Protein AF-A0A9D7J524-F1 (afdb_monomer_lite)

Sequence (373 aa):
MHLRALRALAGCYAARLGVASQPGLVGPIRVGSPPVRQQLLLFEIGTTTGVFVRFAAKHNIARDSPAECNPFAVFPDRRPCRLGEGDAVALVAPASWADSAWIEQTAGVLAGWGWEVRVGRHAHDRLGYLAGTDDDRLADLNAAIRDPRVRAIVCVTGGCGSFRLVRGVDVEALRADPKPIVGYSDITALHRVWQAVGVPSLHGAGAGAHAETVRKLLIGARPDPVVADPNRYGAMLTTTGAATGVLAGGNLELLARNVGVVEFDLEGCVLLLEANRAAGLGMVDRALTQLIDSGSLAGISGVAIGILEGFEGYEDRDWDVVDVLRERLGLLKVPILAGLPVGHDPNPVTVPLGVACVLDADAGTLACGPAMR

Secondary structure (DSSP, 8-state):
-HHHHHHHHHHHHHTTTTPPP--------------------------SS------------PPPS-S---TT-SS---PPPPP-TT-EEEEE-SSS---HHHHHHHHHHHHHTT-EEEE-TTTT--BTTBSS-HHHHHHHHHHHHH-TTEEEEEES--SS-GGGGTTTS-HHHHHHS---EEE-GGGHHHHHHHHHHT--EEES-SSSTTHHHHHHHHTTPPPPPEEP-TTSTTGGG--SSEEEEEEEEEEHHHHHHTTTTS----TT-EEEEEEEGGG-HHHHHHHHHHHHHTTTTTT--EEEEEEEET-TT--BTTB-HHHHHHHHHTTS-S-EE---S-SSSSSPPPEEESSEEEEETTTTEEEE--S--

Foldseek 3Di:
DVVVVVVVVVVVVCVVVPDDDDDDDDDDDDDDDDDDDDDDPDDDPDPDDDDDPDDDDDDDDDDDDDPPDPLAPLDDAPQAAFDDAAFEAEEAALFFADAPVLSVQLQVLVVVLRYHYHYQPQNHDHDPRGSDDNCSRLVSQQVLLQDLSHQEYEHSAAHGHSLVNLVVHPLVSCLVHPHAYEEADNCLSVCLSCLLSLAKYKQFHCDADQVVLVNCLRNWHFDDWFFFDCPAPLQVLFDADKAKYFEHEGELLSVLVCLVVRDHAQARYAYEYEYECVCPQVNSLVSLVSCVVSCNLPRHAYYEYEYHHPQVVDDDPNDGNSNSCNVSVVVSVHGYQYRGQAHPDSHRRMDMGSFIWMDGSPRRTIGTGRSHD

Radius of gyration: 24.62 Å; chains: 1; bounding box: 62×61×68 Å

Structure (mmCIF, N/CA/C/O backbone):
data_AF-A0A9D7J524-F1
#
_entry.id   AF-A0A9D7J524-F1
#
loop_
_atom_site.group_PDB
_atom_site.id
_atom_site.type_symbol
_atom_site.label_atom_id
_atom_site.label_alt_id
_atom_site.label_comp_id
_atom_site.label_asym_id
_atom_site.label_entity_id
_atom_site.label_seq_id
_atom_site.pdbx_PDB_ins_code
_atom_site.Cartn_x
_atom_site.Cartn_y
_atom_site.Cartn_z
_atom_site.occupancy
_atom_site.B_iso_or_equiv
_atom_site.auth_seq_id
_atom_site.auth_comp_id
_atom_site.auth_asym_id
_atom_site.auth_atom_id
_atom_site.pdbx_PDB_model_num
ATOM 1 N N . MET A 1 1 ? -11.274 -43.039 -20.350 1.00 45.94 1 MET A N 1
ATOM 2 C CA . MET A 1 1 ? -11.779 -42.899 -18.962 1.00 45.94 1 MET A CA 1
ATOM 3 C C . MET A 1 1 ? -12.583 -41.607 -18.724 1.00 45.94 1 MET A C 1
ATOM 5 O O . MET A 1 1 ? -13.467 -41.629 -17.883 1.00 45.94 1 MET A O 1
ATOM 9 N N . HIS A 1 2 ? -12.398 -40.533 -19.510 1.00 41.78 2 HIS A N 1
ATOM 10 C CA . HIS A 1 2 ? -13.122 -39.255 -19.341 1.00 41.78 2 HIS A CA 1
ATOM 11 C C . HIS A 1 2 ? -14.571 -39.187 -19.880 1.00 41.78 2 HIS A C 1
ATOM 13 O O . HIS A 1 2 ? -15.357 -38.380 -19.394 1.00 41.78 2 HIS A O 1
ATOM 19 N N . LEU A 1 3 ? -14.989 -40.063 -20.805 1.00 32.28 3 LEU A N 1
ATOM 20 C CA . LEU A 1 3 ? -16.371 -40.054 -21.329 1.00 32.28 3 LEU A CA 1
ATOM 21 C C . LEU A 1 3 ? -17.427 -40.652 -20.378 1.00 32.28 3 LEU A C 1
ATOM 23 O O . LEU A 1 3 ? -18.610 -40.342 -20.510 1.00 32.28 3 LEU A O 1
ATOM 27 N N . ARG A 1 4 ? -17.035 -41.500 -19.414 1.00 36.97 4 ARG A N 1
ATOM 28 C CA . ARG A 1 4 ? -17.980 -42.082 -18.437 1.00 36.97 4 ARG A CA 1
ATOM 29 C C . ARG A 1 4 ? -18.382 -41.076 -17.348 1.00 36.97 4 ARG A C 1
ATOM 31 O O . ARG A 1 4 ? -19.539 -41.076 -16.946 1.00 36.97 4 ARG A O 1
ATOM 38 N N . ALA A 1 5 ? -17.474 -40.181 -16.948 1.00 38.06 5 ALA A N 1
ATOM 39 C CA . ALA A 1 5 ? -17.748 -39.127 -15.965 1.00 38.06 5 ALA A CA 1
ATOM 40 C C . ALA A 1 5 ? -18.686 -38.033 -16.516 1.00 38.06 5 ALA A C 1
ATOM 42 O O . ALA A 1 5 ? -19.609 -37.603 -15.830 1.00 38.06 5 ALA A O 1
ATOM 43 N N . LEU A 1 6 ? -18.519 -37.656 -17.790 1.00 36.19 6 LEU A N 1
ATOM 44 C CA . LEU A 1 6 ? -19.399 -36.695 -18.472 1.00 36.19 6 LEU A CA 1
ATOM 45 C C . LEU A 1 6 ? -20.823 -37.239 -18.684 1.00 36.19 6 LEU A C 1
ATOM 47 O O . LEU A 1 6 ? -21.792 -36.498 -18.535 1.00 36.19 6 LEU A O 1
ATOM 51 N N . ARG A 1 7 ? -20.975 -38.545 -18.955 1.00 35.69 7 ARG A N 1
ATOM 52 C CA . ARG A 1 7 ? -22.297 -39.194 -19.044 1.00 35.69 7 ARG A CA 1
ATOM 53 C C . ARG A 1 7 ? -23.015 -39.281 -17.692 1.00 35.69 7 ARG A C 1
ATOM 55 O O . ARG A 1 7 ? -24.234 -39.149 -17.663 1.00 35.69 7 ARG A O 1
ATOM 62 N N . ALA A 1 8 ? -22.283 -39.456 -16.590 1.00 39.88 8 ALA A N 1
ATOM 63 C CA . ALA A 1 8 ? -22.861 -39.464 -15.245 1.00 39.88 8 ALA A CA 1
ATOM 64 C C . ALA A 1 8 ? -23.375 -38.071 -14.825 1.00 39.88 8 ALA A C 1
ATOM 66 O O . ALA A 1 8 ? -24.462 -37.963 -14.264 1.00 39.88 8 ALA A O 1
ATOM 67 N N . LEU A 1 9 ? -22.649 -37.000 -15.171 1.00 39.81 9 LEU A N 1
ATOM 68 C CA . LEU A 1 9 ? -23.069 -35.617 -14.905 1.00 39.81 9 LEU A CA 1
ATOM 69 C C . LEU A 1 9 ? -24.286 -35.192 -15.744 1.00 39.81 9 LEU A C 1
ATOM 71 O O . LEU A 1 9 ? -25.203 -34.568 -15.214 1.00 39.81 9 LEU A O 1
ATOM 75 N N . ALA A 1 10 ? -24.342 -35.585 -17.021 1.00 37.44 10 ALA A N 1
ATOM 76 C CA . ALA A 1 10 ? -25.490 -35.307 -17.888 1.00 37.44 10 ALA A CA 1
ATOM 77 C C . ALA A 1 10 ? -26.753 -36.094 -17.477 1.00 37.44 10 ALA A C 1
ATOM 79 O O . ALA A 1 10 ? -27.859 -35.554 -17.513 1.00 37.44 10 ALA A O 1
ATOM 80 N N . GLY A 1 11 ? -26.596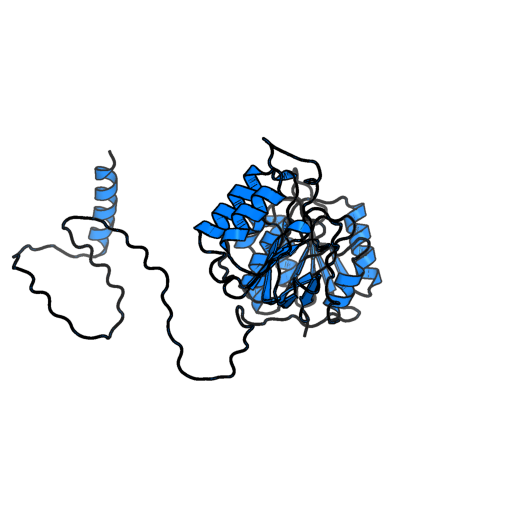 -37.345 -17.023 1.00 37.25 11 GLY A N 1
ATOM 81 C CA . GLY A 1 11 ? -27.703 -38.179 -16.537 1.00 37.25 11 GLY A CA 1
ATOM 82 C C . GLY A 1 11 ? -28.345 -37.660 -15.245 1.00 37.25 11 GLY A C 1
ATOM 83 O O . GLY A 1 11 ? -29.569 -37.676 -15.120 1.00 37.25 11 GLY A O 1
ATOM 84 N N . CYS A 1 12 ? -27.547 -37.124 -14.315 1.00 37.75 12 CYS A N 1
ATOM 85 C CA . CYS A 1 12 ? -28.052 -36.534 -13.070 1.00 37.75 12 CYS A CA 1
ATOM 86 C C . CYS A 1 12 ? -28.808 -35.208 -13.279 1.00 37.75 12 CYS A C 1
ATOM 88 O O . CYS A 1 12 ? -29.642 -34.847 -12.451 1.00 37.75 12 CYS A O 1
ATOM 90 N N . TYR A 1 13 ? -28.545 -34.488 -14.375 1.00 36.19 13 TYR A N 1
ATOM 91 C CA . TYR A 1 13 ? -29.189 -33.201 -14.665 1.00 36.19 13 TYR A CA 1
ATOM 92 C C . TYR A 1 13 ? -30.508 -33.363 -15.443 1.00 36.19 13 TYR A C 1
ATOM 94 O O . TYR A 1 13 ? -31.482 -32.668 -15.160 1.00 36.19 13 TYR A O 1
ATOM 102 N N . ALA A 1 14 ? -30.586 -34.337 -16.358 1.00 37.72 14 ALA A N 1
ATOM 103 C CA . ALA A 1 14 ? -31.788 -34.607 -17.155 1.00 37.72 14 ALA A CA 1
ATOM 104 C C . ALA A 1 14 ? -32.957 -35.182 -16.326 1.00 37.72 14 ALA A C 1
ATOM 106 O O . ALA A 1 14 ? -34.113 -34.834 -16.565 1.00 37.72 14 ALA A O 1
ATOM 107 N N . ALA A 1 15 ? -32.673 -35.977 -15.287 1.00 37.12 15 ALA A N 1
ATOM 108 C CA . ALA A 1 15 ? -33.693 -36.481 -14.359 1.00 37.12 15 ALA A CA 1
ATOM 109 C C . ALA A 1 15 ? -34.334 -35.377 -13.490 1.00 37.12 15 ALA A C 1
ATOM 111 O O . ALA A 1 15 ? -35.415 -35.572 -12.942 1.00 37.12 15 ALA A O 1
ATOM 112 N N . ARG A 1 16 ? -33.688 -34.206 -13.380 1.00 38.16 16 ARG A N 1
ATOM 113 C CA . ARG A 1 16 ? -34.154 -33.066 -12.574 1.00 38.16 16 ARG A CA 1
ATOM 114 C C . ARG A 1 16 ? -35.050 -32.091 -13.343 1.00 38.16 16 ARG A C 1
ATOM 116 O O . ARG A 1 16 ? -35.694 -31.259 -12.715 1.00 38.16 16 ARG A O 1
ATOM 123 N N . LEU A 1 17 ? -35.078 -32.185 -14.675 1.00 34.94 17 LEU A N 1
ATOM 124 C CA . LEU A 1 17 ? -35.765 -31.232 -15.557 1.00 34.94 17 LEU A CA 1
ATOM 125 C C . LEU A 1 17 ? -36.891 -31.855 -16.400 1.00 34.94 17 LEU A C 1
ATOM 127 O O . LEU A 1 17 ? -37.623 -31.120 -17.050 1.00 34.94 17 LEU A O 1
ATOM 131 N N . GLY A 1 18 ? -37.082 -33.179 -16.368 1.00 32.84 18 GLY A N 1
ATOM 132 C CA . GLY A 1 18 ? -38.309 -33.825 -16.859 1.00 32.84 18 GLY A CA 1
ATOM 133 C C . GLY A 1 18 ? -38.587 -33.728 -18.367 1.00 32.84 18 GLY A C 1
ATOM 134 O O . GLY A 1 18 ? -39.743 -33.842 -18.766 1.00 32.84 18 GLY A O 1
ATOM 135 N N . VAL A 1 19 ? -37.574 -33.532 -19.218 1.00 35.19 19 VAL A N 1
ATOM 136 C CA . VAL A 1 19 ? -37.772 -33.369 -20.673 1.00 35.19 19 VAL A CA 1
ATOM 137 C C . VAL A 1 19 ? -37.390 -34.645 -21.432 1.00 35.19 19 VAL A C 1
ATOM 139 O O . VAL A 1 19 ? -36.236 -35.072 -21.411 1.00 35.19 19 VAL A O 1
ATOM 142 N N . ALA A 1 20 ? -38.365 -35.250 -22.114 1.00 30.86 20 ALA A N 1
ATOM 143 C CA . ALA A 1 20 ? -38.174 -36.369 -23.037 1.00 30.86 20 ALA A CA 1
ATOM 144 C C . ALA A 1 20 ? -37.753 -35.867 -24.432 1.00 30.86 20 ALA A C 1
ATOM 146 O O . ALA A 1 20 ? -38.268 -34.859 -24.912 1.00 30.86 20 ALA A O 1
ATOM 147 N N . SER A 1 21 ? -36.838 -36.573 -25.101 1.00 30.41 21 SER A N 1
ATOM 148 C CA . SER A 1 21 ? -36.383 -36.256 -26.461 1.00 30.41 21 SER A CA 1
ATOM 149 C C . SER A 1 21 ? -37.186 -37.008 -27.535 1.00 30.41 21 SER A C 1
ATOM 151 O O . SER A 1 21 ? -37.513 -38.183 -27.373 1.00 30.41 21 SER A O 1
ATOM 153 N N . GLN A 1 22 ? -37.475 -36.340 -28.658 1.00 27.83 22 GLN A N 1
ATOM 154 C CA . GLN A 1 22 ? -38.021 -36.922 -29.897 1.00 27.83 22 GLN A CA 1
ATOM 155 C C . GLN A 1 22 ? -37.225 -36.383 -31.112 1.00 27.83 22 GLN A C 1
ATOM 157 O O . GLN A 1 22 ? -36.810 -35.223 -31.067 1.00 27.83 22 GLN A O 1
ATOM 162 N N . PRO A 1 23 ? -36.976 -37.179 -32.177 1.00 30.20 23 PRO A N 1
ATOM 163 C CA . PRO A 1 23 ? -36.057 -36.818 -33.263 1.00 30.20 23 PRO A CA 1
ATOM 164 C C . PRO A 1 23 ? -36.768 -36.390 -34.563 1.00 30.20 23 PRO A C 1
ATOM 166 O O . PRO A 1 23 ? -37.771 -36.990 -34.944 1.00 30.20 23 PRO A O 1
ATOM 169 N N . GLY A 1 24 ? -36.197 -35.440 -35.320 1.00 27.06 24 GLY A N 1
ATOM 170 C CA . GLY A 1 24 ? -36.626 -35.218 -36.708 1.00 27.06 24 GLY A CA 1
ATOM 171 C C . GLY A 1 24 ? -36.046 -34.007 -37.455 1.00 27.06 24 GLY A C 1
ATOM 172 O O . GLY A 1 24 ? -36.335 -32.873 -37.105 1.00 27.06 24 GLY A O 1
ATOM 173 N N . LEU A 1 25 ? -35.353 -34.322 -38.560 1.00 27.73 25 LEU A N 1
ATOM 174 C CA . LEU A 1 25 ? -35.145 -33.574 -39.818 1.00 27.73 25 LEU A CA 1
ATOM 175 C C . LEU A 1 25 ? -34.210 -32.345 -39.884 1.00 27.73 25 LEU A C 1
ATOM 177 O O . LEU A 1 25 ? -34.448 -31.279 -39.332 1.00 27.73 25 LEU A O 1
ATOM 181 N N . VAL A 1 26 ? -33.171 -32.525 -40.709 1.00 28.17 26 VAL A N 1
ATOM 182 C CA . VAL A 1 26 ? -32.145 -31.564 -41.139 1.00 28.17 26 VAL A CA 1
ATOM 183 C C . VAL A 1 26 ? -32.517 -31.002 -42.521 1.00 28.17 26 VAL A C 1
ATOM 185 O O . VAL A 1 26 ? -32.884 -31.768 -43.411 1.00 28.17 26 VAL A O 1
ATOM 188 N N . GLY A 1 27 ? -32.368 -29.688 -42.722 1.00 27.92 27 GLY A N 1
ATOM 189 C CA . GLY A 1 27 ? -32.495 -28.996 -44.015 1.00 27.92 27 GLY A CA 1
ATOM 190 C C . GLY A 1 27 ? -31.505 -27.819 -44.139 1.00 27.92 27 GLY A C 1
ATOM 191 O O . GLY A 1 27 ? -30.982 -27.371 -43.119 1.00 27.92 27 GLY A O 1
ATOM 192 N N . PRO A 1 28 ? -31.182 -27.343 -45.362 1.00 27.56 28 PRO A N 1
ATOM 193 C CA . PRO A 1 28 ? -29.985 -26.538 -45.622 1.00 27.56 28 PRO A CA 1
ATOM 194 C C . PRO A 1 28 ? -30.123 -25.057 -45.227 1.00 27.56 28 PRO A C 1
ATOM 196 O O . PRO A 1 28 ? -31.144 -24.416 -45.469 1.00 27.56 28 PRO A O 1
ATOM 199 N N . ILE A 1 29 ? -29.042 -24.510 -44.667 1.00 25.58 29 ILE A N 1
ATOM 200 C CA . ILE A 1 29 ? -28.906 -23.129 -44.181 1.00 25.58 29 ILE A CA 1
ATOM 201 C C . ILE A 1 29 ? -28.746 -22.155 -45.364 1.00 25.58 29 ILE A C 1
ATOM 203 O O . ILE A 1 29 ? -27.848 -22.319 -46.190 1.00 25.58 29 ILE A O 1
ATOM 207 N N . ARG A 1 30 ? -29.569 -21.098 -45.414 1.00 25.80 30 ARG A N 1
ATOM 208 C CA . ARG A 1 30 ? -29.325 -19.880 -46.209 1.00 25.80 30 ARG A CA 1
ATOM 209 C C . ARG A 1 30 ? -28.973 -18.731 -45.266 1.00 25.80 30 ARG A C 1
ATOM 211 O O . ARG A 1 30 ? -29.704 -18.467 -44.319 1.00 25.80 30 ARG A O 1
ATOM 218 N N . VAL A 1 31 ? -27.861 -18.053 -45.543 1.00 31.09 31 VAL A N 1
ATOM 219 C CA . VAL A 1 31 ? -27.389 -16.881 -44.795 1.00 31.09 31 VAL A CA 1
ATOM 220 C C . VAL A 1 31 ? -28.088 -15.631 -45.327 1.00 31.09 31 VAL A C 1
ATOM 222 O O . VAL A 1 31 ? -27.978 -15.317 -46.510 1.00 31.09 31 VAL A O 1
ATOM 225 N N . GLY A 1 32 ? -28.783 -14.914 -44.448 1.00 25.34 32 GLY A N 1
ATOM 226 C CA . GLY A 1 32 ? -29.312 -13.577 -44.698 1.00 25.34 32 GLY A CA 1
ATOM 227 C C . GLY A 1 32 ? -29.451 -12.817 -43.378 1.00 25.34 32 GLY A C 1
ATOM 228 O O . GLY A 1 32 ? -30.158 -13.267 -42.484 1.00 25.34 32 GLY A O 1
ATOM 229 N N . SER A 1 33 ? -28.753 -11.690 -43.245 1.00 30.16 33 SER A N 1
ATOM 230 C CA . SER A 1 33 ? -28.984 -10.668 -42.200 1.00 30.16 33 SER A CA 1
ATOM 231 C C . SER A 1 33 ? -30.278 -9.894 -42.531 1.00 30.16 33 SER A C 1
ATOM 233 O O . SER A 1 33 ? -30.539 -9.783 -43.735 1.00 30.16 33 SER A O 1
ATOM 235 N N . PRO A 1 34 ? -31.085 -9.318 -41.593 1.00 36.53 34 PRO A N 1
ATOM 236 C CA . PRO A 1 34 ? -30.703 -8.402 -40.479 1.00 36.53 34 PRO A CA 1
ATOM 237 C C . PRO A 1 34 ? -31.669 -8.504 -39.236 1.00 36.53 34 PRO A C 1
ATOM 239 O O . PRO A 1 34 ? -32.282 -9.553 -39.078 1.00 36.53 34 PRO A O 1
ATOM 242 N N . PRO A 1 35 ? -31.988 -7.448 -38.436 1.00 32.03 35 PRO A N 1
ATOM 243 C CA . PRO A 1 35 ? -31.207 -6.559 -37.558 1.00 32.03 35 PRO A CA 1
ATOM 244 C C . PRO A 1 35 ? -31.476 -6.786 -36.032 1.00 32.03 35 PRO A C 1
ATOM 246 O O . PRO A 1 35 ? -32.256 -7.635 -35.618 1.00 32.03 35 PRO A O 1
ATOM 249 N N . VAL A 1 36 ? -30.806 -5.996 -35.184 1.00 32.22 36 VAL A N 1
ATOM 250 C CA . VAL A 1 36 ? -30.730 -6.055 -33.703 1.00 32.22 36 VAL A CA 1
ATOM 251 C C . VAL A 1 36 ? -32.067 -5.848 -32.953 1.00 32.22 36 VAL A C 1
ATOM 253 O O . VAL A 1 36 ? -32.699 -4.812 -33.133 1.00 32.22 36 VAL A O 1
ATOM 256 N N . ARG A 1 37 ? -32.404 -6.746 -32.004 1.00 26.94 37 ARG A N 1
ATOM 257 C CA . ARG A 1 37 ? -32.738 -6.489 -30.568 1.00 26.94 37 ARG A CA 1
ATOM 258 C C . ARG A 1 37 ? -33.393 -7.724 -29.920 1.00 26.94 37 ARG A C 1
ATOM 260 O O . ARG A 1 37 ? -34.526 -8.038 -30.250 1.00 26.94 37 ARG A O 1
ATOM 267 N N . GLN A 1 38 ? -32.715 -8.334 -28.943 1.00 26.95 38 GLN A N 1
ATOM 268 C CA . GLN A 1 38 ? -33.208 -8.681 -27.591 1.00 26.95 38 GLN A CA 1
ATOM 269 C C . GLN A 1 38 ? -32.243 -9.666 -26.909 1.00 26.95 38 GLN A C 1
ATOM 271 O O . GLN A 1 38 ? -31.797 -10.645 -27.498 1.00 26.95 38 GLN A O 1
ATOM 276 N N . GLN A 1 39 ? -31.902 -9.357 -25.658 1.00 29.25 39 GLN A N 1
ATOM 277 C CA . GLN A 1 39 ? -31.133 -10.205 -24.755 1.00 29.25 39 GLN A CA 1
ATOM 278 C C . GLN A 1 39 ? -31.992 -11.374 -24.267 1.00 29.25 39 GLN A C 1
ATOM 280 O O . GLN A 1 39 ? -33.044 -11.154 -23.677 1.00 29.25 39 GLN A O 1
ATOM 285 N N . LEU A 1 40 ? -31.479 -12.593 -24.417 1.00 23.58 40 LEU A N 1
ATOM 286 C CA . LEU A 1 40 ? -31.727 -13.712 -23.511 1.00 23.58 40 LEU A CA 1
ATOM 287 C C . LEU A 1 40 ? -30.518 -14.651 -23.611 1.00 23.58 40 LEU A C 1
ATOM 289 O O . LEU A 1 40 ? -30.184 -15.124 -24.695 1.00 23.58 40 LEU A O 1
ATOM 293 N N . LEU A 1 41 ? -29.833 -14.893 -22.492 1.00 24.94 41 LEU A N 1
ATOM 294 C CA . LEU A 1 41 ? -28.767 -15.893 -22.407 1.00 24.94 41 LEU A CA 1
ATOM 295 C C . LEU A 1 41 ? -29.435 -17.278 -22.354 1.00 24.94 41 LEU A C 1
ATOM 297 O O . LEU A 1 41 ? -29.699 -17.824 -21.287 1.00 24.94 41 LEU A O 1
ATOM 301 N N . LEU A 1 42 ? -29.789 -17.803 -23.525 1.00 23.12 42 LEU A N 1
ATOM 302 C CA . LEU A 1 42 ? -30.222 -19.183 -23.718 1.00 23.12 42 LEU A CA 1
ATOM 303 C C . LEU A 1 42 ? -28.983 -20.019 -24.050 1.00 23.12 42 LEU A C 1
ATOM 305 O O . LEU A 1 42 ? -28.345 -19.825 -25.082 1.00 23.12 42 LEU A O 1
ATOM 309 N N . PHE A 1 43 ? -28.625 -20.940 -23.155 1.00 27.00 43 PHE A N 1
ATOM 310 C CA . PHE A 1 43 ? -27.639 -21.973 -23.452 1.00 27.00 43 PHE A CA 1
ATOM 311 C C . PHE A 1 43 ? -28.263 -22.985 -24.420 1.00 27.00 43 PHE A C 1
ATOM 313 O O . PHE A 1 43 ? -28.953 -23.908 -23.994 1.00 27.00 43 PHE A O 1
ATOM 320 N N . GLU A 1 44 ? -28.012 -22.834 -25.719 1.00 24.98 44 GLU A N 1
ATOM 321 C CA . GLU A 1 44 ? -28.230 -23.915 -26.682 1.00 24.98 44 GLU A CA 1
ATOM 322 C C . GLU A 1 44 ? -26.983 -24.803 -26.745 1.00 24.98 44 GLU A C 1
ATOM 324 O O . GLU A 1 44 ? -25.948 -24.437 -27.301 1.00 24.98 44 GLU A O 1
ATOM 329 N N . ILE A 1 45 ? -27.079 -26.009 -26.182 1.00 33.38 45 ILE A N 1
ATOM 330 C CA . ILE A 1 45 ? -26.116 -27.081 -26.452 1.00 33.38 45 ILE A CA 1
ATOM 331 C C . ILE A 1 45 ? -26.524 -27.725 -27.783 1.00 33.38 45 ILE A C 1
ATOM 333 O O . ILE A 1 45 ? -27.249 -28.718 -27.821 1.00 33.38 45 ILE A O 1
ATOM 337 N N . GLY A 1 46 ? -26.070 -27.137 -28.890 1.00 28.78 46 GLY A N 1
ATOM 338 C CA . GLY A 1 46 ? -26.185 -27.724 -30.223 1.00 28.78 46 GLY A CA 1
ATOM 339 C C . GLY A 1 46 ? -25.166 -28.850 -30.412 1.00 28.78 46 GLY A C 1
ATOM 340 O O . GLY A 1 46 ? -23.957 -28.626 -30.393 1.00 28.78 46 GLY A O 1
ATOM 341 N N . THR A 1 47 ? -25.638 -30.082 -30.596 1.00 41.22 47 THR A N 1
ATOM 342 C CA . THR A 1 47 ? -24.791 -31.248 -30.883 1.00 41.22 47 THR A CA 1
ATOM 343 C C . THR A 1 47 ? -24.495 -31.355 -32.378 1.00 41.22 47 THR A C 1
ATOM 345 O O . THR A 1 47 ? -25.099 -32.164 -33.061 1.00 41.22 47 THR A O 1
ATOM 348 N N . THR A 1 48 ? -23.523 -30.590 -32.885 1.00 33.22 48 THR A N 1
ATOM 349 C CA . THR A 1 48 ? -22.763 -30.966 -34.097 1.00 33.22 48 THR A CA 1
ATOM 350 C C . THR A 1 48 ? -21.492 -30.121 -34.240 1.00 33.22 48 THR A C 1
ATOM 352 O O . THR A 1 48 ? -21.570 -28.910 -34.384 1.00 33.22 48 THR A O 1
ATOM 355 N N . THR A 1 49 ? -20.338 -30.802 -34.242 1.00 38.19 49 THR A N 1
ATOM 356 C CA . THR A 1 49 ? -19.019 -30.398 -34.791 1.00 38.19 49 THR A CA 1
ATOM 357 C C . THR A 1 49 ? -18.430 -29.021 -34.428 1.00 38.19 49 THR A C 1
ATOM 359 O O . THR A 1 49 ? -18.786 -28.005 -35.006 1.00 38.19 49 THR A O 1
ATOM 362 N N . GLY A 1 50 ? -17.378 -29.046 -33.593 1.00 30.58 50 GLY A N 1
ATOM 363 C CA . GLY A 1 50 ? -16.370 -27.982 -33.466 1.00 30.58 50 GLY A CA 1
ATOM 364 C C . GLY A 1 50 ? -16.580 -27.034 -32.284 1.00 30.58 50 GLY A C 1
ATOM 365 O O . GLY A 1 50 ? -17.271 -26.030 -32.400 1.00 30.58 50 GLY A O 1
ATOM 366 N N . VAL A 1 51 ? -15.934 -27.311 -31.147 1.00 27.81 51 VAL A N 1
ATOM 367 C CA . VAL A 1 51 ? -15.873 -26.357 -30.030 1.00 27.81 51 VAL A CA 1
ATOM 368 C C . VAL A 1 51 ? -14.810 -25.306 -30.353 1.00 27.81 51 VAL A C 1
ATOM 370 O O . VAL A 1 51 ? -13.624 -25.531 -30.132 1.00 27.81 51 VAL A O 1
ATOM 373 N N . PHE A 1 52 ? -15.233 -24.155 -30.873 1.00 28.42 52 PHE A N 1
ATOM 374 C CA . PHE A 1 52 ? -14.439 -22.928 -30.829 1.00 28.42 52 PHE A CA 1
ATOM 375 C C . PHE A 1 52 ? -14.934 -22.081 -29.658 1.00 28.42 52 PHE A C 1
ATOM 377 O O . PHE A 1 52 ? -15.988 -21.453 -29.735 1.00 28.42 52 PHE A O 1
ATOM 384 N N . VAL A 1 53 ? -14.170 -22.055 -28.566 1.00 27.45 53 VAL A N 1
ATOM 385 C CA . VAL A 1 53 ? -14.381 -21.079 -27.491 1.00 27.45 53 VAL A CA 1
ATOM 386 C C . VAL A 1 53 ? -13.769 -19.760 -27.955 1.00 27.45 53 VAL A C 1
ATOM 388 O O . VAL A 1 53 ? -12.564 -19.548 -27.844 1.00 27.45 53 VAL A O 1
ATOM 391 N N . ARG A 1 54 ? -14.589 -18.871 -28.522 1.00 25.50 54 ARG A N 1
ATOM 392 C CA . ARG A 1 54 ? -14.218 -17.460 -28.672 1.00 25.50 54 ARG A CA 1
ATOM 393 C C . ARG A 1 54 ? -14.504 -16.760 -27.348 1.00 25.50 54 ARG A C 1
ATOM 395 O O . ARG A 1 54 ? -15.663 -16.552 -27.002 1.00 25.50 54 ARG A O 1
ATOM 402 N N . PHE A 1 55 ? -13.454 -16.369 -26.631 1.00 27.81 55 PHE A N 1
ATOM 403 C CA . PHE A 1 55 ? -13.574 -15.329 -25.615 1.00 27.81 55 PHE A CA 1
ATOM 404 C C . PHE A 1 55 ? -13.862 -14.013 -26.342 1.00 27.81 55 PHE A C 1
ATOM 406 O O . PHE A 1 55 ? -13.002 -13.477 -27.040 1.00 27.81 55 PHE A O 1
ATOM 413 N N . ALA A 1 56 ? -15.094 -13.518 -26.243 1.00 28.95 56 ALA A N 1
ATOM 414 C CA . ALA A 1 56 ? -15.396 -12.156 -26.646 1.00 28.95 56 ALA A CA 1
ATOM 415 C C . ALA A 1 56 ? -14.861 -11.223 -25.553 1.00 28.95 56 ALA A C 1
ATOM 417 O O . ALA A 1 56 ? -15.404 -11.179 -24.449 1.00 28.95 56 ALA A O 1
ATOM 418 N N . ALA A 1 57 ? -13.781 -10.502 -25.857 1.00 31.58 57 ALA A N 1
ATOM 419 C CA . ALA A 1 57 ? -13.363 -9.346 -25.077 1.00 31.58 57 ALA A CA 1
ATOM 420 C C . ALA A 1 57 ? -14.547 -8.372 -24.974 1.00 31.58 57 ALA A C 1
ATOM 422 O O . ALA A 1 57 ? -15.204 -8.098 -25.987 1.00 31.58 57 ALA A O 1
ATOM 423 N N . LYS A 1 58 ? -14.832 -7.887 -23.758 1.00 29.73 58 LYS A N 1
ATOM 424 C CA . LYS A 1 58 ? -15.859 -6.872 -23.485 1.00 29.73 58 LYS A CA 1
ATOM 425 C C . LYS A 1 58 ? -15.693 -5.726 -24.489 1.00 29.73 58 LYS A C 1
ATOM 427 O O . LYS A 1 58 ? -14.694 -5.023 -24.453 1.00 29.73 58 LYS A O 1
ATOM 432 N N . HIS A 1 59 ? -16.647 -5.568 -25.404 1.00 31.45 59 HIS A N 1
ATOM 433 C CA . HIS A 1 59 ? -16.722 -4.393 -26.265 1.00 31.45 59 HIS A CA 1
ATOM 434 C C . HIS A 1 59 ? -17.757 -3.424 -25.699 1.00 31.45 59 HIS A C 1
ATOM 436 O O . HIS A 1 59 ? -18.856 -3.822 -25.310 1.00 31.45 59 HIS A O 1
ATOM 442 N N . ASN A 1 60 ? -17.333 -2.162 -25.660 1.00 35.12 60 ASN A N 1
ATOM 443 C CA . ASN A 1 60 ? -17.999 -0.969 -25.159 1.00 35.12 60 ASN A CA 1
ATOM 444 C C . ASN A 1 60 ? -19.520 -0.934 -25.335 1.00 35.12 60 ASN A C 1
ATOM 446 O O . ASN A 1 60 ? -20.044 -0.879 -26.448 1.00 35.12 60 ASN A O 1
ATOM 450 N N . ILE A 1 61 ? -20.214 -0.822 -24.202 1.00 32.69 61 ILE A N 1
ATOM 451 C CA . ILE A 1 61 ? -21.561 -0.260 -24.147 1.00 32.69 61 ILE A CA 1
ATOM 452 C C . ILE A 1 61 ? -21.389 1.261 -24.156 1.00 32.69 61 ILE A C 1
ATOM 454 O O . ILE A 1 61 ? -20.976 1.846 -23.156 1.00 32.69 61 ILE A O 1
ATOM 458 N N . ALA A 1 62 ? -21.698 1.898 -25.285 1.00 33.72 62 ALA A N 1
ATOM 459 C CA . ALA A 1 62 ? -21.859 3.345 -25.344 1.00 33.72 62 ALA A CA 1
ATOM 460 C C . ALA A 1 62 ? -22.975 3.761 -24.368 1.00 33.72 62 ALA A C 1
ATOM 462 O O . ALA A 1 62 ? -24.103 3.271 -24.464 1.00 33.72 62 ALA A O 1
ATOM 463 N N . ARG A 1 63 ? -22.650 4.622 -23.398 1.00 38.22 63 ARG A N 1
ATOM 464 C CA . ARG A 1 63 ? -23.637 5.265 -22.522 1.00 38.22 63 ARG A CA 1
ATOM 465 C C . ARG A 1 63 ? -24.083 6.574 -23.166 1.00 38.22 63 ARG A C 1
ATOM 467 O O . ARG A 1 63 ? -23.257 7.443 -23.421 1.00 38.22 63 ARG A O 1
ATOM 474 N N . ASP A 1 64 ? -25.386 6.696 -23.394 1.00 32.91 64 ASP A N 1
ATOM 475 C CA . ASP A 1 64 ? -26.034 7.947 -23.777 1.00 32.91 64 ASP A CA 1
ATOM 476 C C . ASP A 1 64 ? -26.248 8.871 -22.554 1.00 32.91 64 ASP A C 1
ATOM 478 O O . ASP A 1 64 ? -26.648 8.437 -21.472 1.00 32.91 64 ASP A O 1
ATOM 482 N N . SER A 1 65 ? -26.072 10.171 -22.810 1.00 33.47 65 SER A N 1
ATOM 483 C CA . SER A 1 65 ? -26.362 11.375 -22.003 1.00 33.47 65 SER A CA 1
ATOM 484 C C . SER A 1 65 ? -25.248 11.943 -21.088 1.00 33.47 65 SER A C 1
ATOM 486 O O . SER A 1 65 ? -24.627 11.201 -20.324 1.00 33.47 65 SER A O 1
ATOM 488 N N . PRO A 1 66 ? -25.009 13.277 -21.128 1.00 37.44 66 PRO A N 1
ATOM 489 C CA . PRO A 1 66 ? -23.959 13.943 -20.370 1.00 37.44 66 PRO A CA 1
ATOM 490 C C . PRO A 1 66 ? -24.488 14.389 -19.000 1.00 37.44 66 PRO A C 1
ATOM 492 O O . PRO A 1 66 ? -24.839 15.549 -18.796 1.00 37.44 66 PRO A O 1
ATOM 495 N N . ALA A 1 67 ? -24.542 13.470 -18.041 1.00 36.47 67 ALA A N 1
ATOM 496 C CA . ALA A 1 67 ? -24.368 13.875 -16.650 1.00 36.47 67 ALA A CA 1
ATOM 497 C C . ALA A 1 67 ? -22.862 14.075 -16.455 1.00 36.47 67 ALA A C 1
ATOM 499 O O . ALA A 1 67 ? -22.110 13.170 -16.812 1.00 36.47 67 ALA A O 1
ATOM 500 N N . GLU A 1 68 ? -22.437 15.252 -15.984 1.00 38.91 68 GLU A N 1
ATOM 501 C CA . GLU A 1 68 ? -21.042 15.632 -15.709 1.00 38.91 68 GLU A CA 1
ATOM 502 C C . GLU A 1 68 ? -20.208 14.432 -15.232 1.00 38.91 68 GLU A C 1
ATOM 504 O O . GLU A 1 68 ? -20.230 14.039 -14.064 1.00 38.91 68 GLU A O 1
ATOM 509 N N . CYS A 1 69 ? -19.519 13.781 -16.172 1.00 34.50 69 CYS A N 1
ATOM 510 C CA . CYS A 1 69 ? -18.726 12.604 -15.880 1.00 34.50 69 CYS A CA 1
ATOM 511 C C . CYS A 1 69 ? -17.482 13.090 -15.158 1.00 34.50 69 CYS A C 1
ATOM 513 O O . CYS A 1 69 ? -16.642 13.758 -15.756 1.00 34.50 69 CYS A O 1
ATOM 515 N N . ASN A 1 70 ? -17.374 12.767 -13.870 1.00 42.56 70 ASN A N 1
ATOM 516 C CA . ASN A 1 70 ? -16.118 12.889 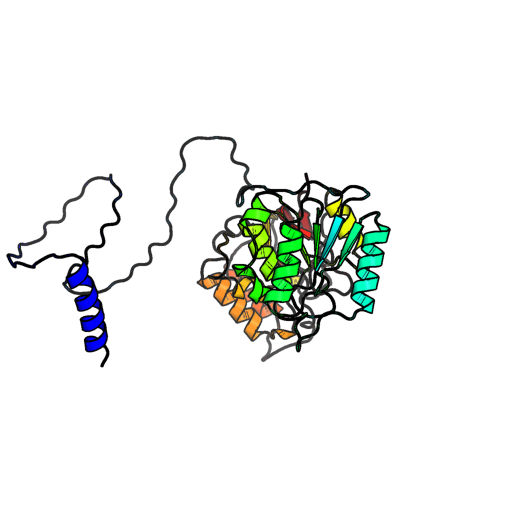-13.154 1.00 42.56 70 ASN A CA 1
ATOM 517 C C . ASN A 1 70 ? -15.081 12.036 -13.911 1.00 42.56 70 ASN A C 1
ATOM 519 O O . ASN A 1 70 ? -15.219 10.809 -13.906 1.00 42.56 70 ASN A O 1
ATOM 523 N N . PRO A 1 71 ? -14.056 12.641 -14.542 1.00 39.47 71 PRO A N 1
ATOM 524 C CA . PRO A 1 71 ? -13.062 11.899 -15.318 1.00 39.47 71 PRO A CA 1
ATOM 525 C C . PRO A 1 71 ? -12.215 10.951 -14.448 1.00 39.47 71 PRO A C 1
ATOM 527 O O . PRO A 1 71 ? -11.408 10.197 -14.976 1.00 39.47 71 PRO A O 1
ATOM 530 N N . PHE A 1 72 ? -12.414 10.961 -13.123 1.00 46.94 72 PHE A N 1
ATOM 531 C CA . PHE A 1 72 ? -11.719 10.129 -12.142 1.00 46.94 72 PHE A CA 1
ATOM 532 C C . PHE A 1 72 ? -12.588 9.020 -11.516 1.00 46.94 72 PHE A C 1
ATOM 534 O O . PHE A 1 72 ? -12.123 8.325 -10.615 1.00 46.94 72 PHE A O 1
ATOM 541 N N . ALA A 1 73 ? -13.850 8.834 -11.923 1.00 48.59 73 ALA A N 1
ATOM 542 C CA . ALA A 1 73 ? -14.744 7.858 -11.287 1.00 48.59 73 ALA A CA 1
ATOM 543 C C . ALA A 1 73 ? -14.559 6.424 -11.830 1.00 48.59 73 ALA A C 1
ATOM 545 O O . ALA A 1 73 ? -15.472 5.860 -12.427 1.00 48.59 73 ALA A O 1
ATOM 546 N N . VAL A 1 74 ? -13.387 5.825 -11.588 1.00 59.28 74 VAL A N 1
ATOM 547 C CA . VAL A 1 74 ? -13.165 4.370 -11.762 1.00 59.28 74 VAL A CA 1
ATOM 548 C C . VAL A 1 74 ? -13.846 3.582 -10.623 1.00 59.28 74 VAL A C 1
ATOM 550 O O . VAL A 1 74 ? -14.264 2.440 -10.796 1.00 59.28 74 VAL A O 1
ATOM 553 N N . PHE A 1 75 ? -14.049 4.225 -9.463 1.00 65.19 75 PHE A N 1
ATOM 554 C CA . PHE A 1 75 ? -14.665 3.645 -8.263 1.00 65.19 75 PHE A CA 1
ATOM 555 C C . PHE A 1 75 ? -15.712 4.597 -7.656 1.00 65.19 75 PHE A C 1
ATOM 557 O O . PHE A 1 75 ? -15.590 5.816 -7.809 1.00 65.19 75 PHE A O 1
ATOM 564 N N . PRO A 1 76 ? -16.731 4.087 -6.933 1.00 68.12 76 PRO A N 1
ATOM 565 C CA . PRO A 1 76 ? -17.610 4.938 -6.136 1.00 68.12 76 PRO A CA 1
ATOM 566 C C . PRO A 1 76 ? -16.803 5.615 -5.019 1.00 68.12 76 PRO A C 1
ATOM 568 O O . PRO A 1 76 ? -16.295 4.937 -4.137 1.00 68.12 76 PRO A O 1
ATOM 571 N N . ASP A 1 77 ? -16.694 6.943 -5.036 1.00 76.81 77 ASP A N 1
ATOM 572 C CA . ASP A 1 77 ? -15.924 7.699 -4.041 1.00 76.81 77 ASP A CA 1
ATOM 573 C C . ASP A 1 77 ? -16.564 7.616 -2.641 1.00 76.81 77 ASP A C 1
ATOM 575 O O . ASP A 1 77 ? -17.550 8.292 -2.322 1.00 76.81 77 ASP A O 1
ATOM 579 N N . ARG A 1 78 ? -15.974 6.780 -1.782 1.00 91.88 78 ARG A N 1
ATOM 580 C CA . ARG A 1 78 ? -16.329 6.625 -0.368 1.00 91.88 78 ARG A CA 1
ATOM 581 C C . ARG A 1 78 ? -15.238 7.182 0.541 1.00 91.88 78 ARG A C 1
ATOM 583 O O . ARG A 1 78 ? -14.912 6.559 1.550 1.00 91.88 78 ARG A O 1
ATOM 590 N N . ARG A 1 79 ? -14.677 8.352 0.204 1.00 94.19 79 ARG A N 1
ATOM 591 C CA . ARG A 1 79 ? -13.719 9.047 1.079 1.00 94.19 79 ARG A CA 1
ATOM 592 C C . ARG A 1 79 ? -14.214 9.085 2.537 1.00 94.19 79 ARG A C 1
ATOM 594 O O . ARG A 1 79 ? -15.337 9.545 2.764 1.00 94.19 79 ARG A O 1
ATOM 601 N N . PRO A 1 80 ? -13.424 8.602 3.509 1.00 95.19 80 PRO A N 1
ATOM 602 C CA . PRO A 1 80 ? -13.762 8.692 4.924 1.00 95.19 80 PRO A CA 1
ATOM 603 C C . PRO A 1 80 ? -13.701 10.137 5.441 1.00 95.19 80 PRO A C 1
ATO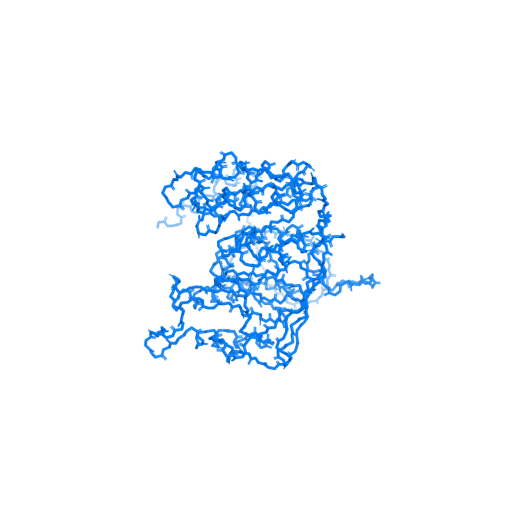M 605 O O . PRO A 1 80 ? -13.080 11.014 4.838 1.00 95.19 80 PRO A O 1
ATOM 608 N N . CYS A 1 81 ? -14.362 10.397 6.570 1.00 94.06 81 CYS A N 1
ATOM 609 C CA . CYS A 1 81 ? -14.195 11.655 7.297 1.00 94.06 81 CYS A CA 1
ATOM 610 C C . CYS A 1 81 ? -12.770 11.762 7.852 1.00 94.06 81 CYS A C 1
ATOM 612 O O . CYS A 1 81 ? -12.224 10.767 8.332 1.00 94.06 81 CYS A O 1
ATOM 614 N N . ARG A 1 82 ? -12.202 12.972 7.821 1.00 96.12 82 ARG A N 1
ATOM 615 C CA . ARG A 1 82 ? -10.931 13.274 8.491 1.00 96.12 82 ARG A CA 1
ATOM 616 C C . ARG A 1 82 ? -11.008 13.017 9.998 1.00 96.12 82 ARG A C 1
ATOM 618 O O . ARG A 1 82 ? -12.067 13.202 10.596 1.00 96.12 82 ARG A O 1
ATOM 625 N N . LEU A 1 83 ? -9.876 12.643 10.584 1.00 96.94 83 LEU A N 1
ATOM 626 C CA . LEU A 1 83 ? -9.740 12.406 12.018 1.00 96.94 83 LEU A CA 1
ATOM 627 C C . LEU A 1 83 ? -9.611 13.726 12.786 1.00 96.94 83 LEU A C 1
ATOM 629 O O . LEU A 1 83 ? -8.912 14.647 12.353 1.00 96.94 83 LEU A O 1
ATOM 633 N N . GLY A 1 84 ? -10.263 13.787 13.942 1.00 94.06 84 GLY A N 1
ATOM 634 C CA . GLY A 1 84 ? -10.108 14.810 14.969 1.00 94.06 84 GLY A CA 1
ATOM 635 C C . GLY A 1 84 ? -9.368 14.298 16.206 1.00 94.06 84 GLY A C 1
ATOM 636 O O . GLY A 1 84 ? -8.988 13.132 16.305 1.00 94.06 84 GLY A O 1
ATOM 637 N N . GLU A 1 85 ? -9.151 15.193 17.166 1.00 93.31 85 GLU A N 1
ATOM 638 C CA . GLU A 1 85 ? -8.652 14.826 18.493 1.00 93.31 85 GLU A CA 1
ATOM 639 C C . GLU A 1 85 ? -9.688 13.962 19.231 1.00 93.31 85 GLU A C 1
ATOM 641 O O . GLU A 1 85 ? -10.889 14.224 19.162 1.00 93.31 85 GLU A O 1
ATOM 646 N N . GLY A 1 86 ? -9.229 12.915 19.915 1.00 94.19 86 GLY A N 1
ATOM 647 C CA . GLY A 1 86 ? -10.071 11.949 20.621 1.00 94.19 86 GLY A CA 1
ATOM 648 C C . GLY A 1 86 ? -10.707 10.868 19.741 1.00 94.19 86 GLY A C 1
ATOM 649 O O . GLY A 1 86 ? -11.279 9.926 20.289 1.00 94.19 86 GLY A O 1
ATOM 650 N N . ASP A 1 87 ? -10.594 10.948 18.409 1.00 97.38 87 ASP A N 1
ATOM 651 C CA . ASP A 1 87 ? -11.048 9.866 17.529 1.00 97.38 87 ASP A CA 1
ATOM 652 C C . ASP A 1 87 ? -10.257 8.580 17.787 1.00 97.38 87 ASP A C 1
ATOM 654 O O . ASP A 1 87 ? -9.059 8.615 18.090 1.00 97.38 87 ASP A O 1
ATOM 658 N N . ALA A 1 88 ? -10.921 7.429 17.639 1.00 98.31 88 ALA A N 1
ATOM 659 C CA . ALA A 1 88 ? -10.264 6.150 17.851 1.00 98.31 88 ALA A CA 1
ATOM 660 C C . ALA A 1 88 ? -9.582 5.639 16.577 1.00 98.31 88 ALA A C 1
ATOM 662 O O . ALA A 1 88 ? -10.148 5.675 15.479 1.00 98.31 88 ALA A O 1
ATOM 663 N N . VAL A 1 89 ? -8.386 5.082 16.737 1.00 98.56 89 VAL A N 1
ATOM 664 C CA . VAL A 1 89 ? -7.652 4.371 15.686 1.00 98.56 89 VAL A CA 1
ATOM 665 C C . VAL A 1 89 ? -7.386 2.944 16.133 1.00 98.56 89 VAL A C 1
ATOM 667 O O . VAL A 1 89 ? -6.922 2.705 17.246 1.00 98.56 89 VAL A O 1
ATOM 670 N N . ALA A 1 90 ? -7.695 1.977 15.276 1.00 98.75 90 ALA A N 1
ATOM 671 C CA . ALA A 1 90 ? -7.382 0.584 15.553 1.00 98.75 90 ALA A CA 1
ATOM 672 C C . ALA A 1 90 ? -5.963 0.265 15.080 1.00 98.75 90 ALA A C 1
ATOM 674 O O . ALA A 1 90 ? -5.600 0.613 13.958 1.00 98.75 90 ALA A O 1
ATOM 675 N N . LEU A 1 91 ? -5.184 -0.427 15.908 1.00 98.62 91 LEU A N 1
ATOM 676 C CA . LEU A 1 91 ? -3.863 -0.946 15.565 1.00 98.62 91 LEU A CA 1
ATOM 677 C C . LEU A 1 91 ? -3.943 -2.473 15.477 1.00 98.62 91 LEU A C 1
ATOM 679 O O . LEU A 1 91 ? -4.105 -3.142 16.494 1.00 98.62 91 LEU A O 1
ATOM 683 N N . VAL A 1 92 ? -3.858 -3.023 14.265 1.00 98.62 92 VAL A N 1
ATOM 684 C CA . VAL A 1 92 ? -4.089 -4.453 13.984 1.00 98.62 92 VAL A CA 1
ATOM 685 C C . VAL A 1 92 ? -2.889 -5.102 13.292 1.00 98.62 92 VAL A C 1
ATOM 687 O O . VAL A 1 92 ? -2.099 -4.426 12.633 1.00 98.62 92 VAL A O 1
ATOM 690 N N . ALA A 1 93 ? -2.762 -6.426 13.396 1.00 98.00 93 ALA A N 1
ATOM 691 C CA . ALA A 1 93 ? -1.695 -7.200 12.756 1.00 98.00 93 ALA A CA 1
ATOM 692 C C . ALA A 1 93 ? -2.275 -8.235 11.766 1.00 98.00 93 ALA A C 1
ATOM 694 O O . ALA A 1 93 ? -2.336 -9.425 12.058 1.00 98.00 93 ALA A O 1
ATOM 695 N N . PRO A 1 94 ? -2.733 -7.819 10.571 1.00 98.19 94 PRO A N 1
ATOM 696 C CA . PRO A 1 94 ? -3.407 -8.723 9.640 1.00 98.19 94 PRO A CA 1
ATOM 697 C C . PRO A 1 94 ? -2.439 -9.621 8.852 1.00 98.19 94 PRO A C 1
ATOM 699 O O . PRO A 1 94 ? -2.885 -10.439 8.052 1.00 98.19 94 PRO A O 1
ATOM 702 N N . ALA A 1 95 ? -1.127 -9.485 9.044 1.00 97.69 95 ALA A N 1
ATOM 703 C CA . ALA A 1 95 ? -0.085 -10.192 8.304 1.00 97.69 95 ALA A CA 1
ATOM 704 C C . ALA A 1 95 ? 0.876 -10.907 9.274 1.00 97.69 95 ALA A C 1
ATOM 706 O O . ALA A 1 95 ? 0.435 -11.731 10.086 1.00 97.69 95 ALA A O 1
ATOM 707 N N . SER A 1 96 ? 2.173 -10.610 9.190 1.00 97.38 96 SER A N 1
ATOM 708 C CA . SER A 1 96 ? 3.177 -11.137 10.110 1.00 97.38 96 SER A CA 1
ATOM 709 C C . SER A 1 96 ? 3.118 -10.456 11.472 1.00 97.38 96 SER A C 1
ATOM 711 O O . SER A 1 96 ? 2.579 -9.358 11.612 1.00 97.38 96 SER A O 1
ATOM 713 N N . TRP A 1 97 ? 3.671 -11.120 12.489 1.00 96.81 97 TRP A N 1
ATOM 714 C CA . TRP A 1 97 ? 3.831 -10.513 13.808 1.00 96.81 97 TRP A CA 1
ATOM 715 C C . TRP A 1 97 ? 4.954 -9.472 13.791 1.00 96.81 97 TRP A C 1
ATOM 717 O O . TRP A 1 97 ? 5.902 -9.568 13.011 1.00 96.81 97 TRP A O 1
ATOM 727 N N . ALA A 1 98 ? 4.845 -8.491 14.683 1.00 94.19 98 ALA A N 1
ATOM 728 C CA . ALA A 1 98 ? 5.933 -7.588 15.036 1.00 94.19 98 ALA A CA 1
ATOM 729 C C . ALA A 1 98 ? 6.296 -7.769 16.513 1.00 94.19 98 ALA A C 1
ATOM 731 O O . ALA A 1 98 ? 5.553 -8.382 17.287 1.00 94.19 98 ALA A O 1
ATOM 732 N N . ASP A 1 99 ? 7.450 -7.253 16.920 1.00 94.81 99 ASP A N 1
ATOM 733 C CA . ASP A 1 99 ? 7.819 -7.267 18.330 1.00 94.81 99 ASP A CA 1
ATOM 734 C C . ASP A 1 99 ? 6.877 -6.396 19.163 1.00 94.81 99 ASP A C 1
ATOM 736 O O . ASP A 1 99 ? 6.458 -5.324 18.729 1.00 94.81 99 ASP A O 1
ATOM 740 N N . SER A 1 100 ? 6.561 -6.836 20.387 1.00 95.56 100 SER A N 1
ATOM 741 C CA . SER A 1 100 ? 5.652 -6.093 21.273 1.00 95.56 100 SER A CA 1
ATOM 742 C C . SER A 1 100 ? 6.135 -4.668 21.524 1.00 95.56 100 SER A C 1
ATOM 744 O O . SER A 1 100 ? 5.324 -3.751 21.514 1.00 95.56 100 SER A O 1
ATOM 746 N N . ALA A 1 101 ? 7.452 -4.463 21.625 1.00 96.06 101 ALA A N 1
ATOM 747 C CA . ALA A 1 101 ? 8.040 -3.131 21.738 1.00 96.06 101 ALA A CA 1
ATOM 748 C C . ALA A 1 101 ? 7.718 -2.236 20.525 1.00 96.06 101 ALA A C 1
ATOM 750 O O . ALA A 1 101 ? 7.459 -1.049 20.695 1.00 96.06 101 ALA A O 1
ATOM 751 N N . TRP A 1 102 ? 7.686 -2.794 19.309 1.00 94.62 102 TRP A N 1
ATOM 752 C CA . TRP A 1 102 ? 7.297 -2.054 18.103 1.00 94.62 102 TRP A CA 1
ATOM 753 C C . TRP A 1 102 ? 5.801 -1.719 18.094 1.00 94.62 102 TRP A C 1
ATOM 755 O O . TRP A 1 102 ? 5.416 -0.612 17.711 1.00 94.62 102 TRP A O 1
ATOM 765 N N . ILE A 1 103 ? 4.952 -2.646 18.548 1.00 96.81 103 ILE A N 1
ATOM 766 C CA . ILE A 1 103 ? 3.506 -2.415 18.688 1.00 96.81 103 ILE A CA 1
ATOM 767 C C . ILE A 1 103 ? 3.249 -1.285 19.690 1.00 96.81 103 ILE A C 1
ATOM 769 O O . ILE A 1 103 ? 2.530 -0.339 19.379 1.00 96.81 103 ILE A O 1
ATOM 773 N N . GLU A 1 104 ? 3.880 -1.349 20.862 1.00 96.69 104 GLU A N 1
ATOM 774 C CA . GLU A 1 104 ? 3.769 -0.339 21.918 1.00 96.69 104 GLU A CA 1
ATOM 775 C C . GLU A 1 104 ? 4.321 1.017 21.469 1.00 96.69 104 GLU A C 1
ATOM 777 O O . GLU A 1 104 ? 3.686 2.046 21.698 1.00 96.69 104 GLU A O 1
ATOM 782 N N . GLN A 1 105 ? 5.457 1.034 20.765 1.00 95.25 105 GLN A N 1
ATOM 783 C CA . GLN A 1 105 ? 6.011 2.252 20.179 1.00 95.25 105 GLN A CA 1
ATOM 784 C C . GLN A 1 105 ? 5.045 2.871 19.164 1.00 95.25 105 GLN A C 1
ATOM 786 O O . GLN A 1 105 ? 4.789 4.074 19.217 1.00 95.25 105 GLN A O 1
ATOM 791 N N . THR A 1 106 ? 4.489 2.061 18.261 1.00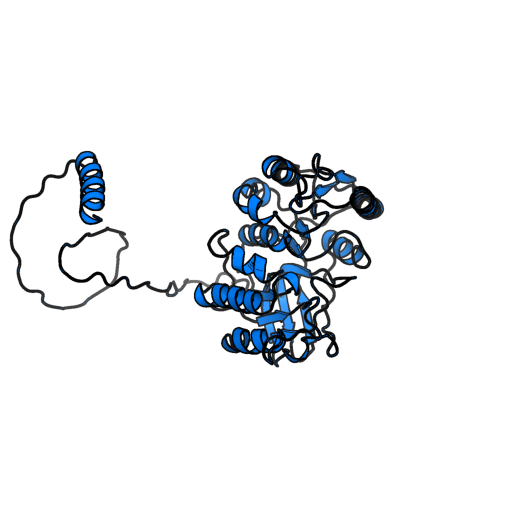 95.81 106 THR A N 1
ATOM 792 C CA . THR A 1 106 ? 3.516 2.521 17.261 1.00 95.81 106 THR A CA 1
ATOM 793 C C . THR A 1 106 ? 2.271 3.077 17.944 1.00 95.81 106 THR A C 1
ATOM 795 O O . THR A 1 106 ? 1.833 4.177 17.619 1.00 95.81 106 THR A O 1
ATOM 798 N N . ALA A 1 107 ? 1.741 2.378 18.951 1.00 97.69 107 ALA A N 1
ATOM 799 C CA . ALA A 1 107 ? 0.621 2.867 19.745 1.00 97.69 107 ALA A CA 1
ATOM 800 C C . ALA A 1 107 ? 0.949 4.193 20.452 1.00 97.69 107 ALA A C 1
ATOM 802 O O . ALA A 1 107 ? 0.132 5.108 20.438 1.00 97.69 107 ALA A O 1
ATOM 803 N N . GLY A 1 108 ? 2.155 4.338 21.005 1.00 97.38 108 GLY A N 1
ATOM 804 C CA . GLY A 1 108 ? 2.620 5.581 21.620 1.00 97.38 108 GLY A CA 1
ATOM 805 C C . GLY A 1 108 ? 2.691 6.754 20.638 1.00 97.38 108 GLY A C 1
ATOM 806 O O . GLY A 1 108 ? 2.267 7.856 20.982 1.00 97.38 108 GLY A O 1
ATOM 807 N N . VAL A 1 109 ? 3.161 6.524 19.406 1.00 96.31 109 VAL A N 1
ATOM 808 C CA . VAL A 1 109 ? 3.174 7.542 18.337 1.00 96.31 109 VAL A CA 1
ATOM 809 C C . VAL A 1 109 ? 1.752 7.992 18.001 1.00 96.31 109 VAL A C 1
ATOM 811 O O . VAL A 1 109 ? 1.470 9.188 18.028 1.00 96.31 109 VAL A O 1
ATOM 814 N N . LEU A 1 110 ? 0.846 7.042 17.746 1.00 97.06 110 LEU A N 1
ATOM 815 C CA . LEU A 1 110 ? -0.550 7.336 17.411 1.00 97.06 110 LEU A CA 1
ATOM 816 C C . LEU A 1 110 ? -1.273 8.067 18.557 1.00 97.06 110 LEU A C 1
ATOM 818 O O . LEU A 1 110 ? -1.996 9.032 18.317 1.00 97.06 110 LEU A O 1
ATOM 822 N N . ALA A 1 111 ? -1.043 7.653 19.806 1.00 97.56 111 ALA A N 1
ATOM 823 C CA . ALA A 1 111 ? -1.598 8.313 20.986 1.00 97.56 111 ALA A CA 1
ATOM 824 C C . ALA A 1 111 ? -1.038 9.733 21.164 1.00 97.56 111 ALA A C 1
ATOM 826 O O . ALA A 1 111 ? -1.779 10.657 21.498 1.00 97.56 111 ALA A O 1
ATOM 827 N N . GLY A 1 112 ? 0.252 9.934 20.876 1.00 96.75 112 GLY A N 1
ATOM 828 C CA . GLY A 1 112 ? 0.905 11.245 20.893 1.00 96.75 112 GLY A CA 1
ATOM 829 C C . GLY A 1 112 ? 0.319 12.246 19.892 1.00 96.75 112 GLY A C 1
ATOM 830 O O . GLY A 1 112 ? 0.506 13.451 20.047 1.00 96.75 112 GLY A O 1
ATOM 831 N N . TRP A 1 113 ? -0.431 11.776 18.892 1.00 96.25 113 TRP A N 1
ATOM 832 C CA . TRP A 1 113 ? -1.174 12.622 17.957 1.00 96.25 113 TRP A CA 1
ATOM 833 C C . TRP A 1 113 ? -2.562 13.040 18.458 1.00 96.25 113 TRP A C 1
ATOM 835 O O . TRP A 1 113 ? -3.248 13.782 17.753 1.00 96.25 113 TRP A O 1
ATOM 845 N N . GLY A 1 114 ? -2.953 12.604 19.661 1.00 96.69 114 GLY A N 1
ATOM 846 C CA . GLY A 1 114 ? -4.233 12.923 20.293 1.00 96.69 114 GLY A CA 1
ATOM 847 C C . GLY A 1 114 ? -5.351 11.923 19.989 1.00 96.69 114 GLY A C 1
ATOM 848 O O . GLY A 1 114 ? -6.516 12.265 20.163 1.00 96.69 114 GLY A O 1
ATOM 849 N N . TRP A 1 115 ? -5.033 10.715 19.515 1.00 97.75 115 TRP A N 1
ATOM 850 C CA . TRP A 1 115 ? -6.024 9.683 19.179 1.00 97.75 115 TRP A CA 1
ATOM 851 C C . TRP A 1 115 ? -6.150 8.607 20.258 1.00 97.75 115 TRP A C 1
ATOM 853 O O . TRP A 1 115 ? -5.181 8.252 20.929 1.00 97.75 115 TRP A O 1
ATOM 863 N N . GLU A 1 116 ? -7.347 8.035 20.390 1.00 98.31 116 GLU A N 1
ATOM 864 C CA . GLU A 1 116 ? -7.579 6.861 21.233 1.00 98.31 116 GLU A CA 1
ATOM 865 C C . GLU A 1 116 ? -7.115 5.600 20.486 1.00 98.31 116 GLU A C 1
ATOM 867 O O . GLU A 1 116 ? -7.756 5.145 19.537 1.00 98.31 116 GLU A O 1
ATOM 872 N N . VAL A 1 117 ? -5.995 5.007 20.898 1.00 98.38 117 VAL A N 1
ATOM 873 C CA . VAL A 1 117 ? -5.457 3.817 20.222 1.00 98.38 117 VAL A CA 1
ATOM 874 C C . VAL A 1 117 ? -6.085 2.543 20.777 1.00 98.38 117 VAL A C 1
ATOM 876 O O . VAL A 1 117 ? -5.956 2.234 21.961 1.00 98.38 117 VAL A O 1
ATOM 879 N N . ARG A 1 118 ? -6.711 1.759 19.899 1.00 98.44 118 ARG A N 1
ATOM 880 C CA . ARG A 1 118 ? -7.259 0.433 20.202 1.00 98.44 118 ARG A CA 1
ATOM 881 C C . ARG A 1 118 ? -6.392 -0.642 19.576 1.00 98.44 118 ARG A C 1
ATOM 883 O O . ARG A 1 118 ? -6.500 -0.922 18.385 1.00 98.44 118 ARG A O 1
ATOM 890 N N . VAL A 1 119 ? -5.522 -1.237 20.381 1.00 98.62 119 VAL A N 1
ATOM 891 C CA . VAL A 1 119 ? -4.712 -2.378 19.947 1.00 98.62 119 VAL A CA 1
ATOM 892 C C . VAL A 1 119 ? -5.620 -3.601 19.799 1.00 98.62 119 VAL A C 1
ATOM 894 O O . VAL A 1 119 ? -6.399 -3.908 20.702 1.00 98.62 119 VAL A O 1
ATOM 897 N N . GLY A 1 120 ? -5.544 -4.267 18.645 1.00 98.25 120 GLY A N 1
ATOM 898 C CA . GLY A 1 120 ? -6.267 -5.505 18.370 1.00 98.25 120 GLY A CA 1
ATOM 899 C C . GLY A 1 120 ? -5.950 -6.572 19.416 1.00 98.25 120 GLY A C 1
ATOM 900 O O . GLY A 1 120 ? -4.828 -6.644 19.925 1.00 98.25 120 GLY A O 1
ATOM 901 N N . ARG A 1 121 ? -6.937 -7.405 19.749 1.00 98.38 121 ARG A N 1
ATOM 902 C CA . ARG A 1 121 ? -6.808 -8.414 20.807 1.00 98.38 121 ARG A CA 1
ATOM 903 C C . ARG A 1 121 ? -5.677 -9.399 20.516 1.00 98.38 121 ARG A C 1
ATOM 905 O O . ARG A 1 121 ? -5.031 -9.868 21.448 1.00 98.38 121 ARG A O 1
ATOM 912 N N . HIS A 1 122 ? -5.457 -9.680 19.239 1.00 98.06 122 HIS A N 1
ATOM 913 C CA . HIS A 1 122 ? -4.506 -10.651 18.722 1.00 98.06 122 HIS A CA 1
ATOM 914 C C . HIS A 1 122 ? -3.271 -9.982 18.105 1.00 98.06 122 HIS A C 1
ATOM 916 O O . HIS A 1 122 ? -2.425 -10.654 17.523 1.00 98.06 122 HIS A O 1
ATOM 922 N N . ALA A 1 123 ? -3.109 -8.661 18.255 1.00 97.44 123 ALA A N 1
ATOM 923 C CA . ALA A 1 123 ? -1.991 -7.927 17.659 1.00 97.44 123 ALA A CA 1
ATOM 924 C C . ALA A 1 123 ? -0.609 -8.408 18.149 1.00 97.44 123 ALA A C 1
ATOM 926 O O . ALA A 1 123 ? 0.374 -8.269 17.423 1.00 97.44 123 ALA A O 1
ATOM 927 N N . HIS A 1 124 ? -0.540 -8.978 19.357 1.00 97.94 124 HIS A N 1
ATOM 928 C CA . HIS A 1 124 ? 0.682 -9.524 19.960 1.00 97.94 124 HIS A CA 1
ATOM 929 C C . HIS A 1 124 ? 0.852 -11.040 19.762 1.00 97.94 124 HIS A C 1
ATOM 931 O O . HIS A 1 124 ? 1.869 -11.598 20.189 1.00 97.94 124 HIS A O 1
ATOM 937 N N . ASP A 1 125 ? -0.118 -11.716 19.141 1.00 98.12 125 ASP A N 1
ATOM 938 C CA . ASP A 1 125 ? -0.078 -13.165 18.964 1.00 98.12 125 ASP A CA 1
ATOM 939 C C . ASP A 1 125 ? 1.019 -13.575 17.975 1.00 98.12 125 ASP A C 1
ATOM 941 O O . ASP A 1 125 ? 1.443 -12.817 17.099 1.00 98.12 125 ASP A O 1
ATOM 945 N N . ARG A 1 126 ? 1.500 -14.815 18.114 1.00 97.50 126 ARG A N 1
ATOM 946 C CA . ARG A 1 126 ? 2.559 -15.378 17.269 1.00 97.50 126 ARG A CA 1
ATOM 947 C C . ARG A 1 126 ? 2.215 -16.803 16.863 1.00 97.50 126 ARG A C 1
ATOM 949 O O . ARG A 1 126 ? 2.040 -17.674 17.711 1.00 97.50 126 ARG A O 1
ATOM 956 N N . LEU A 1 127 ? 2.188 -17.054 15.557 1.00 97.25 127 LEU A N 1
ATOM 957 C CA . LEU A 1 127 ? 2.012 -18.380 14.970 1.00 97.25 127 LEU A CA 1
ATOM 958 C C . LEU A 1 127 ? 2.933 -18.537 13.754 1.00 97.25 127 LEU A C 1
ATOM 960 O O . LEU A 1 127 ? 2.606 -18.126 12.641 1.00 97.25 127 LEU A O 1
ATOM 964 N N . GLY A 1 128 ? 4.114 -19.123 13.964 1.00 96.12 128 GLY A N 1
ATOM 965 C CA . GLY A 1 128 ? 5.151 -19.172 12.930 1.00 96.12 128 GLY A CA 1
ATOM 966 C C . GLY A 1 128 ? 5.563 -17.758 12.509 1.00 96.12 128 GLY A C 1
ATOM 967 O O . GLY A 1 128 ? 6.003 -16.972 13.342 1.00 96.12 128 GLY A O 1
ATOM 968 N N . TYR A 1 129 ? 5.397 -17.428 11.227 1.00 94.75 129 TYR A N 1
ATOM 969 C CA . TYR A 1 129 ? 5.630 -16.080 10.690 1.00 94.75 129 TYR A CA 1
ATOM 970 C C . TYR A 1 129 ? 4.374 -15.183 10.684 1.00 94.75 129 TYR A C 1
ATOM 972 O O . TYR A 1 129 ? 4.429 -14.085 10.138 1.00 94.75 129 TYR A O 1
ATOM 980 N N . LEU A 1 130 ? 3.243 -15.629 11.246 1.00 98.00 130 LEU A N 1
ATOM 981 C CA . LEU A 1 130 ? 1.951 -14.922 11.259 1.00 98.00 130 LEU A CA 1
ATOM 982 C C . LEU A 1 130 ? 1.634 -14.343 12.644 1.00 98.00 130 LEU A C 1
ATOM 984 O O . LEU A 1 130 ? 2.005 -14.938 13.658 1.00 98.00 130 LEU A O 1
ATOM 988 N N . ALA A 1 131 ? 0.887 -13.239 12.689 1.00 97.31 131 ALA A N 1
ATOM 989 C CA . ALA A 1 131 ? 0.376 -12.631 13.924 1.00 97.31 131 ALA A CA 1
ATOM 990 C C . ALA A 1 131 ? -0.863 -13.353 14.494 1.00 97.31 131 ALA A C 1
ATOM 992 O O . ALA A 1 131 ? -1.907 -12.748 14.706 1.00 97.31 131 ALA A O 1
ATOM 993 N N . GLY A 1 132 ? -0.781 -14.676 14.653 1.00 97.69 132 GLY A N 1
ATOM 994 C CA . GLY A 1 132 ? -1.904 -15.521 15.074 1.00 97.69 132 GLY A CA 1
ATOM 995 C C . GLY A 1 132 ? -2.590 -16.262 13.922 1.00 97.69 132 GLY A C 1
ATOM 996 O O . GLY A 1 132 ? -2.081 -16.326 12.796 1.00 97.69 132 GLY A O 1
ATOM 997 N N . THR A 1 133 ? -3.731 -16.889 14.217 1.00 98.50 133 THR A N 1
ATOM 998 C CA . THR A 1 133 ? -4.501 -17.651 13.220 1.00 98.50 133 THR A CA 1
ATOM 999 C C . THR A 1 133 ? -5.178 -16.726 12.198 1.00 98.50 133 THR A C 1
ATOM 1001 O O . THR A 1 133 ? -5.157 -15.502 12.328 1.00 98.50 133 THR A O 1
ATOM 1004 N N . ASP A 1 134 ? -5.754 -17.287 11.130 1.00 98.69 134 ASP A N 1
ATOM 1005 C CA . ASP A 1 134 ? -6.544 -16.490 10.175 1.00 98.69 134 ASP A CA 1
ATOM 1006 C C . ASP A 1 134 ? -7.788 -15.904 10.842 1.00 98.69 134 ASP A C 1
ATOM 1008 O O . ASP A 1 134 ? -8.093 -14.735 10.617 1.00 98.69 134 ASP A O 1
ATOM 1012 N N . ASP A 1 135 ? -8.457 -16.695 11.684 1.00 98.69 135 ASP A N 1
ATOM 1013 C CA . ASP A 1 135 ? -9.675 -16.290 12.382 1.00 98.69 135 ASP A CA 1
ATOM 1014 C C . ASP A 1 135 ? -9.394 -15.159 13.374 1.00 98.69 135 ASP A C 1
ATOM 1016 O O . ASP A 1 135 ? -10.131 -14.178 13.393 1.00 98.69 135 ASP A O 1
ATOM 1020 N N . ASP A 1 136 ? -8.299 -15.244 14.132 1.00 98.62 136 ASP A N 1
ATOM 1021 C CA . ASP A 1 136 ? -7.892 -14.220 15.102 1.00 98.62 136 ASP A CA 1
ATOM 1022 C C 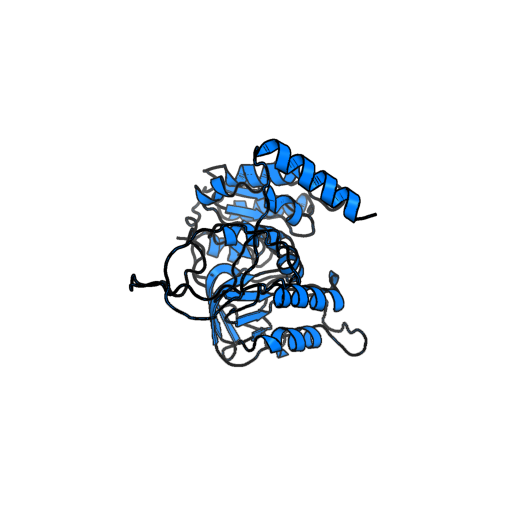. ASP A 1 136 ? -7.560 -12.884 14.418 1.00 98.62 136 ASP A C 1
ATOM 1024 O O . ASP A 1 136 ? -8.103 -11.830 14.764 1.00 98.62 136 ASP A O 1
ATOM 1028 N N . ARG A 1 137 ? -6.713 -12.925 13.380 1.00 98.75 137 ARG A N 1
ATOM 1029 C CA . ARG A 1 137 ? -6.317 -11.728 12.619 1.00 98.75 137 ARG A CA 1
ATOM 1030 C C . ARG A 1 137 ? -7.503 -11.103 11.889 1.00 98.75 137 ARG A C 1
ATOM 1032 O O . ARG A 1 137 ? -7.618 -9.878 11.819 1.00 98.75 137 ARG A O 1
ATOM 1039 N N . LEU A 1 138 ? -8.394 -11.933 11.346 1.00 98.81 138 LEU A N 1
ATOM 1040 C CA . LEU A 1 138 ? -9.616 -11.465 10.705 1.00 98.81 138 LEU A CA 1
ATOM 1041 C C . LEU A 1 138 ? -10.612 -10.894 11.719 1.00 98.81 138 LEU A C 1
ATOM 1043 O O . LEU A 1 138 ? -11.291 -9.915 11.407 1.00 98.81 138 LEU A O 1
ATOM 1047 N N . ALA A 1 139 ? -10.707 -11.480 12.914 1.00 98.81 139 ALA A N 1
ATOM 1048 C CA . ALA A 1 139 ? -11.577 -11.000 13.979 1.00 98.81 139 ALA A CA 1
ATOM 1049 C C . ALA A 1 139 ? -11.182 -9.587 14.417 1.00 98.81 139 ALA A C 1
ATOM 1051 O O . ALA A 1 139 ? -12.056 -8.724 14.476 1.00 98.81 139 ALA A O 1
ATOM 1052 N N . ASP A 1 140 ? -9.890 -9.321 14.626 1.00 98.81 140 ASP A N 1
ATOM 1053 C CA . ASP A 1 140 ? -9.392 -7.976 14.940 1.00 98.81 140 ASP A CA 1
ATOM 1054 C C . ASP A 1 140 ? -9.696 -6.973 13.819 1.00 98.81 140 ASP A C 1
ATOM 1056 O O . ASP A 1 140 ? -10.219 -5.884 14.074 1.00 98.81 140 ASP A O 1
ATOM 1060 N N . LEU A 1 141 ? -9.426 -7.350 12.563 1.00 98.88 141 LEU A N 1
ATOM 1061 C CA . LEU A 1 141 ? -9.688 -6.490 11.408 1.00 98.88 141 LEU A CA 1
ATOM 1062 C C . LEU A 1 141 ? -11.182 -6.155 11.281 1.00 98.88 141 LEU A C 1
ATOM 1064 O O . LEU A 1 141 ? -11.555 -4.989 11.158 1.00 98.88 141 LEU A O 1
ATOM 1068 N N . ASN A 1 142 ? -12.054 -7.161 11.347 1.00 98.88 142 ASN A N 1
ATOM 1069 C CA . ASN A 1 142 ? -13.495 -6.965 11.216 1.00 98.88 142 ASN A CA 1
ATOM 1070 C C . ASN A 1 142 ? -14.114 -6.283 12.442 1.00 98.88 142 ASN A C 1
ATOM 1072 O O . ASN A 1 142 ? -15.091 -5.550 12.288 1.00 98.88 142 ASN A O 1
ATOM 1076 N N . ALA A 1 143 ? -13.565 -6.474 13.644 1.00 98.88 143 ALA A N 1
ATOM 1077 C CA . ALA A 1 143 ? -13.974 -5.715 14.822 1.00 98.88 143 ALA A CA 1
ATOM 1078 C C . ALA A 1 143 ? -13.695 -4.219 14.624 1.00 98.88 143 ALA A C 1
ATOM 1080 O O . ALA A 1 143 ? -14.590 -3.403 14.833 1.00 98.88 143 ALA A O 1
ATOM 1081 N N . ALA A 1 144 ? -12.507 -3.866 14.123 1.00 98.75 144 ALA A N 1
ATOM 1082 C CA . ALA A 1 144 ? -12.157 -2.484 13.807 1.00 98.75 144 ALA A CA 1
ATOM 1083 C C . ALA A 1 144 ? -13.037 -1.883 12.694 1.00 98.75 144 ALA A C 1
ATOM 1085 O O . ALA A 1 144 ? -13.452 -0.728 12.787 1.00 98.75 144 ALA A O 1
ATOM 1086 N N . ILE A 1 145 ? -13.368 -2.663 11.657 1.00 98.75 145 ILE A N 1
ATOM 1087 C CA . ILE A 1 145 ? -14.288 -2.231 10.591 1.00 98.75 145 ILE A CA 1
ATOM 1088 C C . ILE A 1 145 ? -15.680 -1.930 11.159 1.00 98.75 145 ILE A C 1
ATOM 1090 O O . ILE A 1 145 ? -16.259 -0.895 10.838 1.00 98.75 145 ILE A O 1
ATOM 1094 N N . ARG A 1 146 ? -16.216 -2.805 12.014 1.00 98.69 146 ARG A N 1
ATOM 1095 C CA . ARG A 1 146 ? -17.584 -2.694 12.548 1.00 98.69 146 ARG A CA 1
ATOM 1096 C C . ARG A 1 146 ? -17.742 -1.660 13.658 1.00 98.69 146 ARG A C 1
ATOM 1098 O O . ARG A 1 146 ? -18.866 -1.254 13.939 1.00 98.69 146 ARG A O 1
ATOM 1105 N N . ASP A 1 147 ? -16.656 -1.255 14.307 1.00 98.31 147 ASP A N 1
ATOM 1106 C CA . ASP A 1 147 ? -16.706 -0.295 15.404 1.00 98.31 147 ASP A CA 1
ATOM 1107 C C . ASP A 1 147 ? -16.905 1.138 14.872 1.00 98.31 147 ASP A C 1
ATOM 1109 O O . ASP A 1 147 ? -16.008 1.676 14.214 1.00 98.31 147 ASP A O 1
ATOM 1113 N N . PRO A 1 148 ? -18.045 1.797 15.163 1.00 96.81 148 PRO A N 1
ATOM 1114 C CA . PRO A 1 148 ? -18.332 3.136 14.648 1.00 96.81 148 PRO A CA 1
ATOM 1115 C C . PRO A 1 148 ? -17.448 4.228 15.269 1.00 96.81 148 PRO A C 1
ATOM 1117 O O . PRO A 1 148 ? -17.402 5.344 14.753 1.00 96.81 148 PRO A O 1
ATOM 1120 N N . ARG A 1 149 ? -16.754 3.940 16.381 1.00 96.56 149 ARG A N 1
ATOM 1121 C CA . ARG A 1 149 ? -15.818 4.887 17.004 1.00 96.56 149 ARG A CA 1
ATOM 1122 C C . ARG A 1 149 ? -14.448 4.860 16.327 1.00 96.56 149 ARG A C 1
ATOM 1124 O O . ARG A 1 149 ? -13.723 5.843 16.416 1.00 96.56 149 ARG A O 1
ATOM 1131 N N . VAL A 1 150 ? -14.088 3.754 15.669 1.00 98.38 150 VAL A N 1
ATOM 1132 C CA . VAL A 1 150 ? -12.817 3.627 14.945 1.00 98.38 150 VAL A CA 1
ATOM 1133 C C . VAL A 1 150 ? -12.912 4.378 13.621 1.00 98.38 150 VAL A C 1
ATOM 1135 O O . VAL A 1 150 ? -13.729 4.041 12.761 1.00 98.38 150 VAL A O 1
ATOM 1138 N N . ARG A 1 151 ? -12.046 5.379 13.446 1.00 98.12 151 ARG A N 1
ATOM 1139 C CA . ARG A 1 151 ? -11.990 6.239 12.256 1.00 98.12 151 ARG A CA 1
ATOM 1140 C C . ARG A 1 151 ? -10.845 5.922 11.302 1.00 98.12 151 ARG A C 1
ATOM 1142 O O . ARG A 1 151 ? -10.932 6.329 10.150 1.00 98.12 151 ARG A O 1
ATOM 1149 N N . ALA A 1 152 ? -9.834 5.165 11.730 1.00 98.44 152 ALA A N 1
ATOM 1150 C CA . ALA A 1 152 ? -8.785 4.615 10.868 1.00 98.44 152 ALA A CA 1
ATOM 1151 C C . ALA A 1 152 ? -8.259 3.274 11.398 1.00 98.44 152 ALA A C 1
ATOM 1153 O O . ALA A 1 152 ? -8.292 3.016 12.602 1.00 98.44 152 ALA A O 1
ATOM 1154 N N . ILE A 1 153 ? -7.758 2.436 10.489 1.00 98.81 153 ILE A N 1
ATOM 1155 C CA . ILE A 1 153 ? -7.149 1.138 10.798 1.00 98.81 153 ILE A CA 1
ATOM 1156 C C . ILE A 1 153 ? -5.678 1.191 10.386 1.00 98.81 153 ILE A C 1
ATOM 1158 O O . ILE A 1 153 ? -5.363 1.337 9.209 1.00 98.81 153 ILE A O 1
ATOM 1162 N N . VAL A 1 154 ? -4.767 1.063 11.343 1.00 98.50 154 VAL A N 1
ATOM 1163 C CA . VAL A 1 154 ? -3.320 1.052 11.116 1.00 98.50 154 VAL A CA 1
ATOM 1164 C C . VAL A 1 154 ? -2.809 -0.378 11.241 1.00 98.50 154 VAL A C 1
ATOM 1166 O O . VAL A 1 154 ? -3.042 -1.045 12.249 1.00 98.50 154 VAL A O 1
ATOM 1169 N N . CYS A 1 155 ? -2.112 -0.861 10.215 1.00 98.00 155 CYS A N 1
ATOM 1170 C CA . CYS A 1 155 ? -1.447 -2.157 10.255 1.00 98.00 155 CYS A CA 1
ATOM 1171 C C . CYS A 1 155 ? -0.075 -2.003 10.915 1.00 98.00 155 CYS A C 1
ATOM 1173 O O . CYS A 1 155 ? 0.727 -1.179 10.480 1.00 98.00 155 CYS A O 1
ATOM 1175 N N . VAL A 1 156 ? 0.204 -2.816 11.933 1.00 93.19 156 VAL A N 1
ATOM 1176 C CA . VAL A 1 156 ? 1.479 -2.801 12.672 1.00 93.19 156 VAL A CA 1
ATOM 1177 C C . VAL A 1 156 ? 2.672 -3.052 11.746 1.00 93.19 156 VAL A C 1
ATOM 1179 O O . VAL A 1 156 ? 3.707 -2.395 11.857 1.00 93.19 156 VAL A O 1
ATOM 1182 N N . THR A 1 157 ? 2.541 -4.038 10.858 1.00 93.00 157 THR A N 1
ATOM 1183 C CA . THR A 1 157 ? 3.572 -4.439 9.899 1.00 93.00 157 THR A CA 1
ATOM 1184 C C . THR A 1 157 ? 2.948 -5.171 8.708 1.00 93.00 157 THR A C 1
ATOM 1186 O O . THR A 1 157 ? 1.781 -5.574 8.751 1.00 93.00 157 THR A O 1
ATOM 1189 N N . GLY A 1 158 ? 3.729 -5.315 7.637 1.00 92.94 158 GLY A N 1
ATOM 1190 C CA . GLY A 1 158 ? 3.427 -6.187 6.504 1.00 92.94 158 GLY A CA 1
ATOM 1191 C C . GLY A 1 158 ? 3.894 -7.624 6.761 1.00 92.94 158 GLY A C 1
ATOM 1192 O O . GLY A 1 158 ? 3.537 -8.242 7.762 1.00 92.94 158 GLY A O 1
ATOM 1193 N N . GLY A 1 159 ? 4.697 -8.171 5.846 1.00 92.62 159 GLY A N 1
ATOM 1194 C CA . GLY A 1 159 ? 5.241 -9.528 5.946 1.00 92.62 159 GLY A CA 1
ATOM 1195 C C . GLY A 1 159 ? 4.462 -10.529 5.101 1.00 92.62 159 GLY A C 1
ATOM 1196 O O . GLY A 1 159 ? 4.560 -10.502 3.881 1.00 92.62 159 GLY A O 1
ATOM 1197 N N . CYS A 1 160 ? 3.730 -11.448 5.724 1.00 93.62 160 CYS A N 1
ATOM 1198 C CA . CYS A 1 160 ? 2.950 -12.459 5.015 1.00 93.62 160 CYS A CA 1
ATOM 1199 C C . CYS A 1 160 ? 1.603 -12.705 5.688 1.00 93.62 160 CYS A C 1
ATOM 1201 O O . CYS A 1 160 ? 1.502 -12.774 6.910 1.00 93.62 160 CYS A O 1
ATOM 1203 N N . GLY A 1 161 ? 0.585 -12.983 4.876 1.00 96.12 161 GLY A N 1
ATOM 1204 C CA . GLY A 1 161 ? -0.650 -13.621 5.330 1.00 96.12 161 GLY A CA 1
ATOM 1205 C C . GLY A 1 161 ? -1.893 -12.744 5.310 1.00 96.12 161 GLY A C 1
ATOM 1206 O O . GLY A 1 161 ? -2.971 -13.291 5.547 1.00 96.12 161 GLY A O 1
ATOM 1207 N N . SER A 1 162 ? -1.803 -11.452 4.989 1.00 97.69 162 SER A N 1
ATOM 1208 C CA . SER A 1 162 ? -2.997 -10.611 4.804 1.00 97.69 162 SER A CA 1
ATOM 1209 C C . SER A 1 162 ? -3.815 -11.039 3.583 1.00 97.69 162 SER A C 1
ATOM 1211 O O . SER A 1 162 ? -5.043 -10.975 3.606 1.00 97.69 162 SER A O 1
ATOM 1213 N N . PHE A 1 163 ? -3.163 -11.603 2.558 1.00 96.81 163 PHE A N 1
ATOM 1214 C CA . PHE A 1 163 ? -3.844 -12.176 1.395 1.00 96.81 163 PHE A CA 1
ATOM 1215 C C . PHE A 1 163 ? -4.825 -13.302 1.758 1.00 96.81 163 PHE A C 1
ATOM 1217 O O . PHE A 1 163 ? -5.841 -13.475 1.094 1.00 96.81 163 PHE A O 1
ATOM 1224 N N . ARG A 1 164 ? -4.581 -14.034 2.855 1.00 97.31 164 ARG A N 1
ATOM 1225 C CA . ARG A 1 164 ? -5.495 -15.082 3.349 1.00 97.31 164 ARG A CA 1
ATOM 1226 C C . ARG A 1 164 ? -6.808 -14.505 3.884 1.00 97.31 164 ARG A C 1
ATOM 1228 O O . ARG A 1 164 ? -7.802 -15.219 3.947 1.00 97.31 164 ARG A O 1
ATOM 1235 N N . LEU A 1 165 ? -6.817 -13.223 4.249 1.00 98.25 165 LEU A N 1
ATOM 1236 C CA . LEU A 1 165 ? -7.944 -12.571 4.912 1.00 98.25 165 LEU A CA 1
ATOM 1237 C C . LEU A 1 165 ? -8.910 -11.899 3.929 1.00 98.25 165 LEU A C 1
ATOM 1239 O O . LEU A 1 165 ? -10.048 -11.631 4.302 1.00 98.25 165 LEU A O 1
ATOM 1243 N N . VAL A 1 166 ? -8.499 -11.648 2.677 1.00 97.00 166 VAL A N 1
ATOM 1244 C CA . VAL A 1 166 ? -9.230 -10.781 1.725 1.00 97.00 166 VAL A CA 1
ATOM 1245 C C . VAL A 1 166 ? -10.690 -11.184 1.505 1.00 97.00 166 VAL A C 1
ATOM 1247 O O . VAL A 1 166 ? -11.541 -10.318 1.339 1.00 97.00 166 VAL A O 1
ATOM 1250 N N . ARG A 1 167 ? -11.006 -12.487 1.548 1.00 94.81 167 ARG A N 1
ATOM 1251 C CA . ARG A 1 167 ? -12.380 -12.997 1.383 1.00 94.81 167 ARG A CA 1
ATOM 1252 C C . ARG A 1 167 ? -13.240 -12.909 2.640 1.00 94.81 167 ARG A C 1
ATOM 1254 O O . ARG A 1 167 ? -14.457 -13.002 2.537 1.00 94.81 167 ARG A O 1
ATOM 1261 N N . GLY A 1 168 ? -12.615 -12.780 3.804 1.00 97.62 168 GLY A N 1
ATOM 1262 C CA . GLY A 1 168 ? -13.302 -12.684 5.086 1.00 97.62 168 GLY A CA 1
ATOM 1263 C C . GLY A 1 168 ? -13.575 -11.248 5.532 1.00 97.62 168 GLY A C 1
ATOM 1264 O O . GLY A 1 168 ? -14.286 -11.056 6.518 1.00 97.62 168 GLY A O 1
ATOM 1265 N N . VAL A 1 169 ? -13.000 -10.249 4.850 1.00 98.44 169 VAL A N 1
ATOM 1266 C CA . VAL A 1 169 ? -13.197 -8.829 5.174 1.00 98.44 169 VAL A CA 1
ATOM 1267 C C . VAL A 1 169 ? -14.678 -8.473 5.058 1.00 98.44 169 VAL A C 1
ATOM 1269 O O . VAL A 1 169 ? -15.317 -8.750 4.043 1.00 98.44 169 VAL A O 1
ATOM 1272 N N . ASP A 1 170 ? -15.221 -7.825 6.086 1.00 98.38 170 ASP A N 1
ATOM 1273 C CA . ASP A 1 170 ? -16.609 -7.365 6.114 1.00 98.38 170 ASP A CA 1
ATOM 1274 C C . ASP A 1 170 ? -16.794 -6.109 5.247 1.00 98.38 170 ASP A C 1
ATOM 1276 O O . ASP A 1 170 ? -16.839 -4.970 5.720 1.00 98.38 170 ASP A O 1
ATOM 1280 N N . VAL A 1 171 ? -16.859 -6.328 3.933 1.00 96.75 171 VAL A N 1
ATOM 1281 C CA . VAL A 1 171 ? -16.988 -5.261 2.934 1.00 96.75 171 VAL A CA 1
ATOM 1282 C C . VAL A 1 171 ? -18.306 -4.496 3.044 1.00 96.75 171 VAL A C 1
ATOM 1284 O O . VAL A 1 171 ? -18.353 -3.331 2.660 1.00 96.75 171 VAL A O 1
ATOM 1287 N N . GLU A 1 172 ? -19.364 -5.107 3.581 1.00 97.56 172 GLU A N 1
ATOM 1288 C CA . GLU A 1 172 ? -20.645 -4.425 3.785 1.00 97.56 172 GLU A CA 1
ATOM 1289 C C . GLU A 1 172 ? -20.552 -3.423 4.934 1.00 97.56 172 GLU A C 1
ATOM 1291 O O . GLU A 1 172 ? -20.935 -2.263 4.766 1.00 97.56 172 GLU A O 1
ATOM 1296 N N . ALA A 1 173 ? -19.954 -3.819 6.063 1.00 98.25 173 ALA A N 1
ATOM 1297 C CA . ALA A 1 173 ? -19.674 -2.893 7.156 1.00 98.25 173 ALA A CA 1
ATOM 1298 C C . ALA A 1 173 ? -18.734 -1.758 6.708 1.00 98.25 173 ALA A C 1
ATOM 1300 O O . ALA A 1 173 ? -19.004 -0.591 6.991 1.00 98.25 173 ALA A O 1
ATOM 1301 N N . LEU A 1 174 ? -17.689 -2.072 5.930 1.00 97.81 174 LEU A N 1
ATOM 1302 C CA . LEU A 1 174 ? -16.766 -1.065 5.392 1.00 97.81 174 LEU A CA 1
ATOM 1303 C C . LEU A 1 174 ? -17.448 -0.095 4.409 1.00 97.81 174 LEU A C 1
ATOM 1305 O O . LEU A 1 174 ? -17.124 1.091 4.383 1.00 97.81 174 LEU A O 1
ATOM 1309 N N . ARG A 1 175 ? -18.404 -0.566 3.597 1.00 95.94 175 ARG A N 1
ATOM 1310 C CA . ARG A 1 175 ? -19.197 0.300 2.705 1.00 95.94 175 ARG A CA 1
ATOM 1311 C C . ARG A 1 175 ? -20.145 1.212 3.477 1.00 95.94 175 ARG A C 1
ATOM 1313 O O . ARG A 1 175 ? -20.376 2.334 3.014 1.00 95.94 175 ARG A O 1
ATOM 1320 N N . ALA A 1 176 ? -20.712 0.717 4.577 1.00 96.69 176 ALA A N 1
ATOM 1321 C CA . ALA A 1 176 ? -21.661 1.438 5.418 1.00 96.69 176 ALA A CA 1
ATOM 1322 C C . ALA A 1 176 ? -20.983 2.534 6.255 1.00 96.69 176 ALA A C 1
ATOM 1324 O O . ALA A 1 176 ? -21.517 3.638 6.345 1.00 96.69 176 ALA A O 1
ATOM 1325 N N . ASP A 1 177 ? -19.797 2.258 6.801 1.00 97.31 177 ASP A N 1
ATOM 1326 C CA . ASP A 1 177 ? -18.972 3.222 7.539 1.00 97.31 177 ASP A CA 1
ATOM 1327 C C . ASP A 1 177 ? -17.517 3.205 7.028 1.00 97.31 177 ASP A C 1
ATOM 1329 O O . ASP A 1 177 ? -16.651 2.532 7.601 1.00 97.31 177 ASP A O 1
ATOM 1333 N N . PRO A 1 178 ? -17.228 3.928 5.927 1.00 97.38 178 PRO A N 1
ATOM 1334 C CA . PRO A 1 178 ? -15.892 4.002 5.353 1.00 97.38 178 PRO A CA 1
ATOM 1335 C C . PRO A 1 178 ? -14.845 4.493 6.353 1.00 97.38 178 PRO A C 1
ATOM 1337 O O . PRO A 1 178 ? -14.999 5.549 6.975 1.00 97.38 178 PRO A O 1
ATOM 1340 N N . LYS A 1 179 ? -13.735 3.756 6.440 1.00 97.81 179 LYS A N 1
ATOM 1341 C CA . LYS A 1 179 ? -12.524 4.129 7.181 1.00 97.81 179 LYS A CA 1
ATOM 1342 C C . LYS A 1 179 ? -11.280 3.659 6.429 1.00 97.81 179 LYS A C 1
ATOM 1344 O O . LYS A 1 179 ? -11.315 2.574 5.849 1.00 97.81 179 LYS A O 1
ATOM 1349 N N . PRO A 1 180 ? -10.198 4.449 6.389 1.00 98.06 180 PRO A N 1
ATOM 1350 C CA . PRO A 1 180 ? -8.999 4.099 5.648 1.00 98.06 180 PRO A CA 1
ATOM 1351 C C . PRO A 1 180 ? -8.217 3.007 6.384 1.00 98.06 180 PRO A C 1
ATOM 1353 O O . PRO A 1 180 ? -8.188 2.967 7.618 1.00 98.06 180 PRO A O 1
ATOM 1356 N N . ILE A 1 181 ? -7.540 2.159 5.613 1.00 98.62 181 ILE A N 1
ATOM 1357 C CA . ILE A 1 181 ? -6.484 1.279 6.116 1.00 98.62 181 ILE A CA 1
ATOM 1358 C C . ILE A 1 181 ? -5.110 1.872 5.786 1.00 98.62 181 ILE A C 1
ATOM 1360 O O . ILE A 1 181 ? -4.912 2.418 4.699 1.00 98.62 181 ILE A O 1
ATOM 1364 N N . VAL A 1 182 ? -4.166 1.774 6.720 1.00 98.31 182 VAL A N 1
ATOM 1365 C CA . VAL A 1 182 ? -2.778 2.230 6.574 1.00 98.31 182 VAL A CA 1
ATOM 1366 C C . VAL A 1 182 ? -1.842 1.029 6.635 1.00 98.31 182 VAL A C 1
ATOM 1368 O O . VAL A 1 182 ? -1.911 0.238 7.575 1.00 98.31 182 VAL A O 1
ATOM 1371 N N . GLY A 1 183 ? -0.965 0.894 5.646 1.00 96.81 183 GLY A N 1
ATOM 1372 C CA . GLY A 1 183 ? 0.068 -0.144 5.594 1.00 96.81 183 GLY A CA 1
ATOM 1373 C C . GLY A 1 183 ? 0.740 -0.193 4.223 1.00 96.81 183 GLY A C 1
ATOM 1374 O O . GLY A 1 183 ? 0.321 0.501 3.303 1.00 96.81 183 GLY A O 1
ATOM 1375 N N . TYR A 1 184 ? 1.758 -1.024 4.043 1.00 95.31 184 TYR A N 1
ATOM 1376 C CA . TYR A 1 184 ? 2.401 -1.252 2.741 1.00 95.31 184 TYR A CA 1
ATOM 1377 C C . TYR A 1 184 ? 2.873 -2.709 2.627 1.00 95.31 184 TYR A C 1
ATOM 1379 O O . TYR A 1 184 ? 2.556 -3.524 3.499 1.00 95.31 184 TYR A O 1
ATOM 1387 N N . SER A 1 185 ? 3.591 -3.065 1.554 1.00 94.75 185 SER A N 1
ATOM 1388 C CA . SER A 1 185 ? 4.088 -4.431 1.334 1.00 94.75 185 SER A CA 1
ATOM 1389 C C . SER A 1 185 ? 2.933 -5.444 1.229 1.00 94.75 185 SER A C 1
ATOM 1391 O O . SER A 1 185 ? 2.028 -5.242 0.416 1.00 94.75 185 SER A O 1
ATOM 1393 N N . ASP A 1 186 ? 2.903 -6.493 2.059 1.00 96.25 186 ASP A N 1
ATOM 1394 C CA . ASP A 1 186 ? 1.835 -7.509 2.107 1.00 96.25 186 ASP A CA 1
ATOM 1395 C C . ASP A 1 186 ? 0.428 -6.901 2.231 1.00 96.25 186 ASP A C 1
ATOM 1397 O O . ASP A 1 186 ? -0.506 -7.373 1.585 1.00 96.25 186 ASP A O 1
ATOM 1401 N N . ILE A 1 187 ? 0.293 -5.772 2.945 1.00 97.94 187 ILE A N 1
ATOM 1402 C CA . ILE A 1 187 ? -0.980 -5.047 3.125 1.00 97.94 187 ILE A CA 1
ATOM 1403 C C . ILE A 1 187 ? -1.579 -4.568 1.793 1.00 97.94 187 ILE A C 1
ATOM 1405 O O . ILE A 1 187 ? -2.774 -4.288 1.715 1.00 97.94 187 ILE A O 1
ATOM 1409 N N . THR A 1 188 ? -0.801 -4.565 0.706 1.00 97.88 188 THR A N 1
ATOM 1410 C CA . THR A 1 188 ? -1.303 -4.376 -0.663 1.00 97.88 188 THR A CA 1
ATOM 1411 C C . THR A 1 188 ? -2.503 -5.273 -0.970 1.00 97.88 188 THR A C 1
ATOM 1413 O O . THR A 1 188 ? -3.431 -4.815 -1.635 1.00 97.88 188 THR A O 1
ATOM 1416 N N . ALA A 1 189 ? -2.553 -6.500 -0.435 1.00 97.19 189 ALA A N 1
ATOM 1417 C CA . ALA A 1 189 ? -3.716 -7.371 -0.585 1.00 97.19 189 ALA A CA 1
ATOM 1418 C C . ALA A 1 189 ? -5.007 -6.762 -0.014 1.00 97.19 189 ALA A C 1
ATOM 1420 O O . ALA A 1 189 ? -6.057 -6.826 -0.649 1.00 97.19 189 ALA A O 1
ATOM 1421 N N . LEU A 1 190 ? -4.933 -6.118 1.152 1.00 98.19 190 LEU A N 1
ATOM 1422 C CA . LEU A 1 190 ? -6.077 -5.433 1.754 1.00 98.19 190 LEU A CA 1
ATOM 1423 C C . LEU A 1 190 ? -6.364 -4.098 1.063 1.00 98.19 190 LEU A C 1
ATOM 1425 O O . LEU A 1 190 ? -7.529 -3.767 0.860 1.00 98.19 190 LEU A O 1
ATOM 1429 N N . HIS A 1 191 ? -5.339 -3.374 0.597 1.00 97.69 191 HIS A N 1
ATOM 1430 C CA . HIS A 1 191 ? -5.542 -2.175 -0.229 1.00 97.69 191 HIS A CA 1
ATOM 1431 C C . HIS A 1 191 ? -6.384 -2.464 -1.474 1.00 97.69 191 HIS A C 1
ATOM 1433 O O . HIS A 1 191 ? -7.167 -1.612 -1.888 1.00 97.69 191 HIS A O 1
ATOM 1439 N N . ARG A 1 192 ? -6.277 -3.669 -2.058 1.00 94.00 192 ARG A N 1
ATOM 1440 C CA . ARG A 1 192 ? -7.151 -4.092 -3.167 1.00 94.00 192 ARG A CA 1
ATOM 1441 C C . ARG A 1 192 ? -8.614 -4.196 -2.742 1.00 94.00 192 ARG A C 1
ATOM 1443 O O . ARG A 1 192 ? -9.481 -3.725 -3.470 1.00 94.00 192 ARG A O 1
ATOM 1450 N N . VAL A 1 193 ? -8.892 -4.756 -1.564 1.00 96.00 193 VAL A N 1
ATOM 1451 C CA . VAL A 1 193 ? -10.259 -4.847 -1.019 1.00 96.00 193 VAL A CA 1
ATOM 1452 C C . VAL A 1 193 ? -10.837 -3.451 -0.775 1.00 96.00 193 VAL A C 1
ATOM 1454 O O . VAL A 1 193 ? -11.964 -3.178 -1.184 1.00 96.00 193 VAL A O 1
ATOM 1457 N N . TRP A 1 194 ? -10.050 -2.549 -0.179 1.00 96.75 194 TRP A N 1
ATOM 1458 C CA . TRP A 1 194 ? -10.438 -1.152 0.052 1.00 96.75 194 TRP A CA 1
ATOM 1459 C C . TRP A 1 194 ? -10.764 -0.420 -1.250 1.00 96.75 194 TRP A C 1
ATOM 1461 O O . TRP A 1 194 ? -11.815 0.211 -1.375 1.00 96.75 194 TRP A O 1
ATOM 1471 N N . GLN A 1 195 ? -9.911 -0.575 -2.260 1.00 93.19 195 GLN A N 1
ATOM 1472 C CA . GLN A 1 195 ? -10.150 0.015 -3.569 1.00 93.19 195 GLN A CA 1
ATOM 1473 C C . GLN A 1 195 ? -11.407 -0.554 -4.243 1.00 93.19 195 GLN A C 1
ATOM 1475 O O . GLN A 1 195 ? -12.205 0.215 -4.773 1.00 93.19 195 GLN A O 1
ATOM 1480 N N . ALA A 1 196 ? -11.632 -1.869 -4.177 1.00 90.94 196 ALA A N 1
ATOM 1481 C CA . ALA A 1 196 ? -12.803 -2.517 -4.771 1.00 90.94 196 ALA A CA 1
ATOM 1482 C C . ALA A 1 196 ? -14.135 -2.045 -4.153 1.00 90.94 196 ALA A C 1
ATOM 1484 O O . ALA A 1 196 ? -15.177 -2.066 -4.811 1.00 90.94 196 ALA A O 1
ATOM 1485 N N . VAL A 1 197 ? -14.126 -1.588 -2.895 1.00 92.31 197 VAL A N 1
ATOM 1486 C CA . VAL A 1 197 ? -15.301 -0.960 -2.266 1.00 92.31 197 VAL A CA 1
ATOM 1487 C C . VAL A 1 197 ? -15.374 0.557 -2.480 1.00 92.31 197 VAL A C 1
ATOM 1489 O O . VAL A 1 197 ? -16.397 1.158 -2.143 1.00 92.31 197 VAL A O 1
ATOM 1492 N N . GLY A 1 198 ? -14.335 1.161 -3.061 1.00 92.88 198 GLY A N 1
ATOM 1493 C CA . GLY A 1 198 ? -14.234 2.594 -3.334 1.00 92.88 198 GLY A CA 1
ATOM 1494 C C . GLY A 1 198 ? -13.803 3.445 -2.135 1.00 92.88 198 GLY A C 1
ATOM 1495 O O . GLY A 1 198 ? -14.027 4.654 -2.123 1.00 92.88 198 GLY A O 1
ATOM 1496 N N . VAL A 1 199 ? -13.207 2.829 -1.110 1.00 96.56 199 VAL A N 1
ATOM 1497 C CA . VAL A 1 199 ? -12.701 3.525 0.080 1.00 96.56 199 VAL A CA 1
ATOM 1498 C C . VAL A 1 199 ? -11.199 3.768 -0.092 1.00 96.56 199 VAL A C 1
ATOM 1500 O O . VAL A 1 199 ? -10.446 2.798 -0.197 1.00 96.56 199 VAL A O 1
ATOM 1503 N N . PRO A 1 200 ? -10.732 5.029 -0.096 1.00 96.81 200 PRO A N 1
ATOM 1504 C CA . PRO A 1 200 ? -9.307 5.326 -0.129 1.00 96.81 200 PRO A CA 1
ATOM 1505 C C . PRO A 1 200 ? -8.541 4.713 1.042 1.00 96.81 200 PRO A C 1
ATOM 1507 O O . PRO A 1 200 ? -9.037 4.630 2.169 1.00 96.81 200 PRO A O 1
ATOM 1510 N N . SER A 1 201 ? -7.303 4.319 0.775 1.00 97.69 201 SER A N 1
ATOM 1511 C CA . SER A 1 201 ? -6.372 3.771 1.761 1.00 97.69 201 SER A CA 1
ATOM 1512 C C . SER A 1 201 ? -5.023 4.480 1.675 1.00 97.69 201 SER A C 1
ATOM 1514 O O . SER A 1 201 ? -4.774 5.233 0.735 1.00 97.69 201 SER A O 1
ATOM 1516 N N . LEU A 1 202 ? -4.151 4.286 2.663 1.00 98.00 202 LEU A N 1
ATOM 1517 C CA . LEU A 1 202 ? -2.827 4.907 2.694 1.00 98.00 202 LEU A CA 1
ATOM 1518 C C . LEU A 1 202 ? -1.745 3.834 2.555 1.00 98.00 202 LEU A C 1
ATOM 1520 O O . LEU A 1 202 ? -1.592 2.977 3.430 1.00 98.00 202 LEU A O 1
ATOM 1524 N N . HIS A 1 203 ? -0.985 3.896 1.462 1.00 97.56 203 HIS A N 1
ATOM 1525 C CA . HIS A 1 203 ? 0.213 3.087 1.279 1.00 97.56 203 HIS A CA 1
ATOM 1526 C C . HIS A 1 203 ? 1.374 3.747 2.027 1.00 97.56 203 HIS A C 1
ATOM 1528 O O . HIS A 1 203 ? 1.961 4.709 1.533 1.00 97.56 203 HIS A O 1
ATOM 1534 N N . GLY A 1 204 ? 1.655 3.280 3.242 1.00 94.31 204 GLY A N 1
ATOM 1535 C CA . GLY A 1 204 ? 2.638 3.884 4.144 1.00 94.31 204 GLY A CA 1
ATOM 1536 C C . GLY A 1 204 ? 2.673 3.221 5.520 1.00 94.31 204 GLY A C 1
ATOM 1537 O O . GLY A 1 204 ? 2.010 2.208 5.741 1.00 94.31 204 GLY A O 1
ATOM 1538 N N . ALA A 1 205 ? 3.444 3.788 6.448 1.00 89.50 205 ALA A N 1
ATOM 1539 C CA . ALA A 1 205 ? 3.673 3.230 7.782 1.00 89.50 205 ALA A CA 1
ATOM 1540 C C . ALA A 1 205 ? 3.193 4.185 8.887 1.00 89.50 205 ALA A C 1
ATOM 1542 O O . ALA A 1 205 ? 3.518 5.370 8.875 1.00 89.50 205 ALA A O 1
ATOM 1543 N N . GLY A 1 206 ? 2.444 3.665 9.867 1.00 82.88 206 GLY A N 1
ATOM 1544 C CA . GLY A 1 206 ? 1.933 4.443 11.009 1.00 82.88 206 GLY A CA 1
ATOM 1545 C C . GLY A 1 206 ? 2.969 4.764 12.097 1.00 82.88 206 GLY A C 1
ATOM 1546 O O . GLY A 1 206 ? 2.626 5.394 13.091 1.00 82.88 206 GLY A O 1
ATOM 1547 N N . ALA A 1 207 ? 4.218 4.334 11.918 1.00 81.69 207 ALA A N 1
ATOM 1548 C CA . ALA A 1 207 ? 5.368 4.611 12.777 1.00 81.69 207 ALA A CA 1
ATOM 1549 C C . ALA A 1 207 ? 6.642 4.732 11.914 1.00 81.69 207 ALA A C 1
ATOM 1551 O O . ALA A 1 207 ? 6.637 4.357 10.741 1.00 81.69 207 ALA A O 1
ATOM 1552 N N . GLY A 1 208 ? 7.724 5.275 12.481 1.00 80.94 208 GLY A N 1
ATOM 1553 C CA . GLY A 1 208 ? 8.961 5.599 11.750 1.00 80.94 208 GLY A CA 1
ATOM 1554 C C . GLY A 1 208 ? 9.028 7.063 11.288 1.00 80.94 208 GLY A C 1
ATOM 1555 O O . GLY A 1 208 ? 8.157 7.867 11.622 1.00 80.94 208 GLY A O 1
ATOM 1556 N N . ALA A 1 209 ? 10.071 7.442 10.540 1.00 73.56 209 ALA A N 1
ATOM 1557 C CA . ALA A 1 209 ? 10.389 8.862 10.319 1.00 73.56 209 ALA A CA 1
ATOM 1558 C C . ALA A 1 209 ? 9.348 9.644 9.495 1.00 73.56 209 ALA A C 1
ATOM 1560 O O . ALA A 1 209 ? 9.250 10.860 9.645 1.00 73.56 209 ALA A O 1
ATOM 1561 N N . HIS A 1 210 ? 8.543 8.971 8.665 1.00 79.25 210 HIS A N 1
ATOM 1562 C CA . HIS A 1 210 ? 7.457 9.602 7.899 1.00 79.25 210 HIS A CA 1
ATOM 1563 C C . HIS A 1 210 ? 6.053 9.280 8.419 1.00 79.25 210 HIS A C 1
ATOM 1565 O O . HIS A 1 210 ? 5.068 9.541 7.726 1.00 79.25 210 HIS A O 1
ATOM 1571 N N . ALA A 1 211 ? 5.932 8.792 9.656 1.00 86.62 211 ALA A N 1
ATOM 1572 C CA . ALA A 1 211 ? 4.630 8.587 10.289 1.00 86.62 211 ALA A CA 1
ATOM 1573 C C . ALA A 1 211 ? 3.798 9.886 10.328 1.00 86.62 211 ALA A C 1
ATOM 1575 O O . ALA A 1 211 ? 2.584 9.858 10.146 1.00 86.62 211 ALA A O 1
ATOM 1576 N N . GLU A 1 212 ? 4.440 11.052 10.455 1.00 90.06 212 GLU A N 1
ATOM 1577 C CA . GLU A 1 212 ? 3.741 12.345 10.418 1.00 90.06 212 GLU A CA 1
ATOM 1578 C C . GLU A 1 212 ? 3.012 12.594 9.084 1.00 90.06 212 GLU A C 1
ATOM 1580 O O . GLU A 1 212 ? 1.983 13.269 9.058 1.00 90.06 212 GLU A O 1
ATOM 1585 N N . THR A 1 213 ? 3.480 12.023 7.969 1.00 92.44 213 THR A N 1
ATOM 1586 C CA . THR A 1 213 ? 2.757 12.097 6.690 1.00 92.44 213 THR A CA 1
ATOM 1587 C C . THR A 1 213 ? 1.431 11.344 6.777 1.00 92.44 213 THR A C 1
ATOM 1589 O O . THR A 1 213 ? 0.410 11.873 6.342 1.00 92.44 213 THR A O 1
ATOM 1592 N N . VAL A 1 214 ? 1.403 10.162 7.408 1.00 94.88 214 VAL A N 1
ATOM 1593 C CA . VAL A 1 214 ? 0.149 9.441 7.694 1.00 94.88 214 VAL A CA 1
ATOM 1594 C C . VAL A 1 214 ? -0.783 10.318 8.522 1.00 94.88 214 VAL A C 1
ATOM 1596 O O . VAL A 1 214 ? -1.946 10.480 8.151 1.00 94.88 214 VAL A O 1
ATOM 1599 N N . ARG A 1 215 ? -0.274 10.938 9.595 1.00 95.69 215 ARG A N 1
ATOM 1600 C CA . ARG A 1 215 ? -1.070 11.833 10.441 1.00 95.69 215 ARG A CA 1
ATOM 1601 C C . ARG A 1 215 ? -1.706 12.959 9.635 1.00 95.69 215 ARG A C 1
ATOM 1603 O O . ARG A 1 215 ? -2.923 13.118 9.676 1.00 95.69 215 ARG A O 1
ATOM 1610 N N . LYS A 1 216 ? -0.898 13.707 8.877 1.00 95.44 216 LYS A N 1
ATOM 1611 C CA . LYS A 1 216 ? -1.354 14.817 8.028 1.00 95.44 216 LYS A CA 1
ATOM 1612 C C . LYS A 1 216 ? -2.466 14.379 7.075 1.00 95.44 216 LYS A C 1
ATOM 1614 O O . LYS A 1 216 ? -3.485 15.059 6.975 1.00 95.44 216 LYS A O 1
ATOM 1619 N N . LEU A 1 217 ? -2.305 13.236 6.409 1.00 96.50 217 LEU A N 1
ATOM 1620 C CA . LEU A 1 217 ? -3.310 12.724 5.476 1.00 96.50 217 LEU A CA 1
ATOM 1621 C C . LEU A 1 217 ? -4.599 12.300 6.187 1.00 96.50 217 LEU A C 1
ATOM 1623 O O . LEU A 1 217 ? -5.682 12.613 5.698 1.00 96.50 217 LEU A O 1
ATOM 1627 N N . LEU A 1 218 ? -4.502 11.647 7.348 1.00 97.19 218 LEU A N 1
ATOM 1628 C CA . LEU A 1 218 ? -5.663 11.230 8.142 1.00 97.19 218 LEU A CA 1
ATOM 1629 C C . LEU A 1 218 ? -6.459 12.419 8.705 1.00 97.19 218 LEU A C 1
ATOM 1631 O O . LEU A 1 218 ? -7.682 12.333 8.787 1.00 97.19 218 LEU A O 1
ATOM 1635 N N . ILE A 1 219 ? -5.816 13.549 9.019 1.00 96.69 219 ILE A N 1
ATOM 1636 C CA . ILE A 1 219 ? -6.511 14.792 9.421 1.00 96.69 219 ILE A CA 1
ATOM 1637 C C . ILE A 1 219 ? -6.988 15.639 8.224 1.00 96.69 219 ILE A C 1
ATOM 1639 O O . ILE A 1 219 ? -7.515 16.736 8.407 1.00 96.69 219 ILE A O 1
ATOM 1643 N N . GLY A 1 220 ? -6.838 15.134 6.995 1.00 94.56 220 GLY A N 1
ATOM 1644 C CA . GLY A 1 220 ? -7.370 15.751 5.778 1.00 94.56 220 GLY A CA 1
ATOM 1645 C C . GLY A 1 220 ? -6.461 16.776 5.102 1.00 94.56 220 GLY A C 1
ATOM 1646 O O . GLY A 1 220 ? -6.940 17.555 4.279 1.00 94.56 220 GLY A O 1
ATOM 1647 N N . ALA A 1 221 ? -5.159 16.789 5.404 1.00 93.94 221 ALA A N 1
ATOM 1648 C CA . ALA A 1 221 ? -4.212 17.595 4.641 1.00 93.94 221 ALA A CA 1
ATOM 1649 C C . ALA A 1 221 ? -4.137 17.114 3.184 1.00 93.94 221 ALA A C 1
ATOM 1651 O O . ALA A 1 221 ? -4.234 15.919 2.885 1.00 93.94 221 ALA A O 1
ATOM 1652 N N . ARG A 1 222 ? -3.914 18.056 2.264 1.00 90.94 222 ARG A N 1
ATOM 1653 C CA . ARG A 1 222 ? -3.565 17.714 0.886 1.00 90.94 222 ARG A CA 1
ATOM 1654 C C . ARG A 1 222 ? -2.136 17.148 0.873 1.00 90.94 222 ARG A C 1
ATOM 1656 O O . ARG A 1 222 ? -1.271 17.773 1.483 1.00 90.94 222 ARG A O 1
ATOM 1663 N N . PRO A 1 223 ? -1.879 16.003 0.216 1.00 91.25 223 PRO A N 1
ATOM 1664 C CA . PRO A 1 223 ? -0.520 15.491 0.078 1.00 91.25 223 PRO A CA 1
ATOM 1665 C C . PRO A 1 223 ? 0.333 16.477 -0.720 1.00 91.25 223 PRO A C 1
ATOM 1667 O O . PRO A 1 223 ? -0.107 16.987 -1.756 1.00 91.25 223 PRO A O 1
ATOM 1670 N N . ASP A 1 224 ? 1.559 16.701 -0.259 1.00 93.12 224 ASP A N 1
ATOM 1671 C CA . ASP A 1 224 ? 2.592 17.321 -1.081 1.00 93.12 224 ASP A CA 1
ATOM 1672 C C . ASP A 1 224 ? 2.900 16.403 -2.282 1.00 93.12 224 ASP A C 1
ATOM 1674 O O . ASP A 1 224 ? 2.823 15.174 -2.143 1.00 93.12 224 ASP A O 1
ATOM 1678 N N . PRO A 1 225 ? 3.232 16.949 -3.467 1.00 96.25 225 PRO A N 1
ATOM 1679 C CA . PRO A 1 225 ? 3.688 16.130 -4.583 1.00 96.25 225 PRO A CA 1
ATOM 1680 C C . PRO A 1 225 ? 4.908 15.298 -4.184 1.00 96.25 225 PRO A C 1
ATOM 1682 O O . PRO A 1 225 ? 5.877 15.821 -3.632 1.00 96.25 225 PRO A O 1
ATOM 1685 N N . VAL A 1 226 ? 4.875 14.004 -4.489 1.00 96.75 226 VAL A N 1
ATOM 1686 C CA . VAL A 1 226 ? 6.035 13.133 -4.311 1.00 96.75 226 VAL A CA 1
ATOM 1687 C C . VAL A 1 226 ? 7.006 13.412 -5.447 1.00 96.75 226 VAL A C 1
ATOM 1689 O O . VAL A 1 226 ? 6.629 13.318 -6.614 1.00 96.75 226 VAL A O 1
ATOM 1692 N N . VAL A 1 227 ? 8.242 13.760 -5.103 1.00 97.44 227 VAL A N 1
ATOM 1693 C CA . VAL A 1 227 ? 9.302 14.071 -6.067 1.00 97.44 227 VAL A CA 1
ATOM 1694 C C . VAL A 1 227 ? 10.187 12.843 -6.247 1.00 97.44 227 VAL A C 1
ATOM 1696 O O . VAL A 1 227 ? 10.611 12.231 -5.263 1.00 97.44 227 VAL A O 1
ATOM 1699 N N . ALA A 1 228 ? 10.443 12.473 -7.497 1.00 97.69 228 ALA A N 1
ATOM 1700 C CA . ALA A 1 228 ? 11.376 11.411 -7.835 1.00 97.69 228 ALA A CA 1
ATOM 1701 C C . ALA A 1 228 ? 12.825 11.865 -7.625 1.00 97.69 228 ALA A C 1
ATOM 1703 O O . ALA A 1 228 ? 13.194 12.994 -7.947 1.00 97.69 228 ALA A O 1
ATOM 1704 N N . ASP A 1 229 ? 13.657 10.961 -7.115 1.00 96.50 229 ASP A N 1
ATOM 1705 C CA . ASP A 1 229 ? 15.101 11.165 -7.047 1.00 96.50 229 ASP A CA 1
ATOM 1706 C C . ASP A 1 229 ? 15.756 10.572 -8.307 1.00 96.50 229 ASP A C 1
ATOM 1708 O O . ASP A 1 229 ? 15.744 9.347 -8.472 1.00 96.50 229 ASP A O 1
ATOM 1712 N N . PRO A 1 230 ? 16.349 11.396 -9.194 1.00 95.69 230 PRO A N 1
ATOM 1713 C CA . PRO A 1 230 ? 16.972 10.912 -10.424 1.00 95.69 230 PRO A CA 1
ATOM 1714 C C . PRO A 1 230 ? 18.212 10.038 -10.180 1.00 95.69 230 PRO A C 1
ATOM 1716 O O . PRO A 1 230 ? 18.645 9.341 -11.094 1.00 95.69 230 PRO A O 1
ATOM 1719 N N . ASN A 1 231 ? 18.786 10.060 -8.972 1.00 95.44 231 ASN A N 1
ATOM 1720 C CA . ASN A 1 231 ? 19.939 9.232 -8.611 1.00 95.44 231 ASN A CA 1
ATOM 1721 C C . ASN A 1 231 ? 19.538 7.894 -7.985 1.00 95.44 231 ASN A C 1
ATOM 1723 O O . ASN A 1 231 ? 20.401 7.056 -7.727 1.00 95.44 231 ASN A O 1
ATOM 1727 N N . ARG A 1 232 ? 18.248 7.680 -7.711 1.00 94.75 232 ARG A N 1
ATOM 1728 C CA . ARG A 1 232 ? 17.777 6.437 -7.109 1.00 94.75 232 ARG A CA 1
ATOM 1729 C C . ARG A 1 232 ? 17.852 5.295 -8.120 1.00 94.75 232 ARG A C 1
ATOM 1731 O O . ARG A 1 232 ? 17.506 5.461 -9.291 1.00 94.75 232 ARG A O 1
ATOM 1738 N N . TYR A 1 233 ? 18.250 4.109 -7.658 1.00 95.75 233 TYR A N 1
ATOM 1739 C CA . TYR A 1 233 ? 18.235 2.907 -8.490 1.00 95.75 233 TYR A CA 1
ATOM 1740 C C . TYR A 1 233 ? 16.844 2.694 -9.117 1.00 95.75 233 TYR A C 1
ATOM 1742 O O . TYR A 1 233 ? 15.816 2.807 -8.448 1.00 95.75 233 TYR A O 1
ATOM 1750 N N . GLY A 1 234 ? 16.817 2.442 -10.426 1.00 96.44 234 GLY A N 1
ATOM 1751 C CA . GLY A 1 234 ? 15.592 2.360 -11.226 1.00 96.44 234 GLY A CA 1
ATOM 1752 C C . GLY A 1 234 ? 15.093 3.678 -11.832 1.00 96.44 234 GLY A C 1
ATOM 1753 O O . GLY A 1 234 ? 14.273 3.618 -12.744 1.00 96.44 234 GLY A O 1
ATOM 1754 N N . ALA A 1 235 ? 15.600 4.856 -11.438 1.00 97.69 235 ALA A N 1
ATOM 1755 C CA . ALA A 1 235 ? 15.151 6.151 -11.983 1.00 97.69 235 ALA A CA 1
ATOM 1756 C C . ALA A 1 235 ? 15.298 6.264 -13.516 1.00 97.69 235 ALA A C 1
ATOM 1758 O O . ALA A 1 235 ? 14.515 6.948 -14.171 1.00 97.69 235 ALA A O 1
ATOM 1759 N N . MET A 1 236 ? 16.238 5.514 -14.101 1.00 97.25 236 MET A N 1
ATOM 1760 C CA . MET A 1 236 ? 16.448 5.380 -15.550 1.00 97.25 236 MET A CA 1
ATOM 1761 C C . MET A 1 236 ? 15.296 4.702 -16.320 1.00 97.25 236 MET A C 1
ATOM 1763 O O . MET A 1 236 ? 15.355 4.610 -17.544 1.00 97.25 236 MET A O 1
ATOM 1767 N N . LEU A 1 237 ? 14.278 4.180 -15.626 1.00 98.12 237 LEU A N 1
ATOM 1768 C CA . LEU A 1 237 ? 13.028 3.695 -16.226 1.00 98.12 237 LEU A CA 1
ATOM 1769 C C . LEU A 1 237 ? 12.064 4.834 -16.582 1.00 98.12 237 LEU A C 1
ATOM 1771 O O . LEU A 1 237 ? 11.102 4.599 -17.312 1.00 98.12 237 LEU A O 1
ATOM 1775 N N . THR A 1 238 ? 12.300 6.039 -16.058 1.00 98.50 238 THR A N 1
ATOM 1776 C CA . THR A 1 238 ? 11.459 7.209 -16.317 1.00 98.50 238 THR A CA 1
ATOM 1777 C C . THR A 1 238 ? 11.443 7.539 -17.809 1.00 98.50 238 THR A C 1
ATOM 1779 O O . THR A 1 238 ? 12.490 7.621 -18.454 1.00 98.50 238 THR A O 1
ATOM 1782 N N . THR A 1 239 ? 10.245 7.715 -18.361 1.00 98.44 239 THR A N 1
ATOM 1783 C CA . THR A 1 239 ? 10.020 8.161 -19.741 1.00 98.44 239 THR A CA 1
ATOM 1784 C C . THR A 1 239 ? 9.628 9.641 -19.755 1.00 98.44 239 THR A C 1
ATOM 1786 O O . THR A 1 239 ? 9.767 10.336 -18.759 1.00 98.44 239 THR A O 1
ATOM 1789 N N . THR A 1 240 ? 9.109 10.137 -20.875 1.00 98.12 240 THR A N 1
ATOM 1790 C CA . THR A 1 240 ? 8.550 11.493 -20.988 1.00 98.12 240 THR A CA 1
ATOM 1791 C C . THR A 1 240 ? 7.024 11.483 -20.912 1.00 98.12 240 THR A C 1
ATOM 1793 O O . THR A 1 240 ? 6.394 10.440 -21.129 1.00 98.12 240 THR A O 1
ATOM 1796 N N . GLY A 1 241 ? 6.426 12.655 -20.713 1.00 98.12 241 GLY A N 1
ATOM 1797 C CA . GLY A 1 241 ? 4.983 12.873 -20.739 1.00 98.12 241 GLY A CA 1
ATOM 1798 C C . GLY A 1 241 ? 4.307 12.787 -19.372 1.00 98.12 241 GLY A C 1
ATOM 1799 O O . GLY A 1 241 ? 4.928 12.541 -18.340 1.00 98.12 241 GLY A O 1
ATOM 1800 N N . ALA A 1 242 ? 2.989 12.977 -19.380 1.00 98.25 242 ALA A N 1
ATOM 1801 C CA . ALA A 1 242 ? 2.169 13.005 -18.177 1.00 98.25 242 ALA A CA 1
ATOM 1802 C C . ALA A 1 242 ? 0.938 12.103 -18.309 1.00 98.25 242 ALA A C 1
ATOM 1804 O O . ALA A 1 242 ? 0.406 11.899 -19.402 1.00 98.25 242 ALA A O 1
ATOM 1805 N N . ALA A 1 243 ? 0.474 11.593 -17.174 1.00 98.38 243 ALA A N 1
ATOM 1806 C CA . ALA A 1 243 ? -0.706 10.757 -17.048 1.00 98.38 243 ALA A CA 1
ATOM 1807 C C . ALA A 1 243 ? -1.597 11.257 -15.911 1.00 98.38 243 ALA A C 1
ATOM 1809 O O . ALA A 1 243 ? -1.124 11.703 -14.864 1.00 98.38 243 ALA A O 1
ATOM 1810 N N . THR A 1 244 ? -2.907 11.149 -16.097 1.00 98.31 244 THR A N 1
ATOM 1811 C CA . THR A 1 244 ? -3.900 11.426 -15.058 1.00 98.31 244 THR A CA 1
ATOM 1812 C C . THR A 1 244 ? -4.766 10.195 -14.848 1.00 98.31 244 THR A C 1
ATOM 1814 O O . THR A 1 244 ? -4.951 9.383 -15.756 1.00 98.31 244 THR A O 1
ATOM 1817 N N . GLY A 1 245 ? -5.262 10.014 -13.630 1.00 96.88 245 GLY A N 1
ATOM 1818 C CA . GLY A 1 245 ? -6.061 8.842 -13.299 1.00 96.88 245 GLY A CA 1
ATOM 1819 C C . GLY A 1 245 ? -6.342 8.733 -11.814 1.00 96.88 245 GLY A C 1
ATOM 1820 O O . GLY A 1 245 ? -6.130 9.679 -11.060 1.00 96.88 245 GLY A O 1
ATOM 1821 N N . VAL A 1 246 ? -6.811 7.565 -11.389 1.00 96.75 246 VAL A N 1
ATOM 1822 C CA . VAL A 1 246 ? -6.852 7.186 -9.970 1.00 96.75 246 VAL A CA 1
ATOM 1823 C C . VAL A 1 246 ? -5.572 6.433 -9.626 1.00 96.75 246 VAL A C 1
ATOM 1825 O O . VAL A 1 246 ? -5.211 5.504 -10.349 1.00 96.75 246 VAL A O 1
ATOM 1828 N N . LEU A 1 247 ? -4.905 6.791 -8.525 1.00 98.00 247 LEU A N 1
ATOM 1829 C CA . LEU A 1 247 ? -3.729 6.055 -8.064 1.00 98.00 247 LEU A CA 1
ATOM 1830 C C . LEU A 1 247 ? -4.155 4.698 -7.498 1.00 98.00 247 LEU A C 1
ATOM 1832 O O . LEU A 1 247 ? -4.929 4.615 -6.541 1.00 98.00 247 LEU A O 1
ATOM 1836 N N . ALA A 1 248 ? -3.627 3.628 -8.075 1.00 96.81 248 ALA A N 1
ATOM 1837 C CA . ALA A 1 248 ? -3.902 2.254 -7.687 1.00 96.81 248 ALA A CA 1
ATOM 1838 C C . ALA A 1 248 ? -2.587 1.484 -7.641 1.00 96.81 248 ALA A C 1
ATOM 1840 O O . ALA A 1 248 ? -1.771 1.663 -8.531 1.00 96.81 248 ALA A O 1
ATOM 1841 N N . GLY A 1 249 ? -2.365 0.607 -6.664 1.00 96.19 249 GLY A N 1
ATOM 1842 C CA . GLY A 1 249 ? -1.162 -0.219 -6.681 1.00 96.19 249 GLY A CA 1
ATOM 1843 C C . GLY A 1 249 ? -0.621 -0.605 -5.313 1.00 96.19 249 GLY A C 1
ATOM 1844 O O . GLY A 1 249 ? -1.388 -0.799 -4.364 1.00 96.19 249 GLY A O 1
ATOM 1845 N N . GLY A 1 250 ? 0.702 -0.740 -5.248 1.00 96.88 250 GLY A N 1
ATOM 1846 C CA . GLY A 1 250 ? 1.467 -1.194 -4.092 1.00 96.88 250 GLY A CA 1
ATOM 1847 C C . GLY A 1 250 ? 2.506 -2.241 -4.494 1.00 96.88 250 GLY A C 1
ATOM 1848 O O . GLY A 1 250 ? 3.149 -2.121 -5.535 1.00 96.88 250 GLY A O 1
ATOM 1849 N N . ASN A 1 251 ? 2.652 -3.281 -3.678 1.00 97.19 251 ASN A N 1
ATOM 1850 C CA . ASN A 1 251 ? 3.596 -4.364 -3.921 1.00 97.19 251 ASN A CA 1
ATOM 1851 C C . ASN A 1 251 ? 3.230 -5.181 -5.169 1.00 97.19 251 ASN A C 1
ATOM 1853 O O . ASN A 1 251 ? 2.155 -5.786 -5.217 1.00 97.19 251 ASN A O 1
ATOM 1857 N N . LEU A 1 252 ? 4.139 -5.253 -6.144 1.00 97.00 252 LEU A N 1
ATOM 1858 C CA . LEU A 1 252 ? 3.924 -5.915 -7.434 1.00 97.00 252 LEU A CA 1
ATOM 1859 C C . LEU A 1 252 ? 3.440 -7.367 -7.298 1.00 97.00 252 LEU A C 1
ATOM 1861 O O . LEU A 1 252 ? 2.475 -7.766 -7.952 1.00 97.00 252 LEU A O 1
ATOM 1865 N N . GLU A 1 253 ? 4.080 -8.166 -6.446 1.00 94.75 253 GLU A N 1
ATOM 1866 C CA . GLU A 1 253 ? 3.709 -9.573 -6.299 1.00 94.75 253 GLU A CA 1
ATOM 1867 C C . GLU A 1 253 ? 2.322 -9.735 -5.683 1.00 94.75 253 GLU A C 1
ATOM 1869 O O . GLU A 1 253 ? 1.542 -10.580 -6.124 1.00 94.75 253 GLU A O 1
ATOM 1874 N N . LEU A 1 254 ? 1.982 -8.921 -4.681 1.00 95.19 254 LEU A N 1
ATOM 1875 C CA . LEU A 1 254 ? 0.647 -8.966 -4.092 1.00 95.19 254 LEU A CA 1
ATOM 1876 C C . LEU A 1 254 ? -0.415 -8.468 -5.073 1.00 95.19 254 LEU A C 1
ATOM 1878 O O . LEU A 1 254 ? -1.511 -9.026 -5.082 1.00 95.19 254 LEU A O 1
ATOM 1882 N N . LEU A 1 255 ? -0.113 -7.485 -5.925 1.00 95.12 255 LEU A N 1
ATOM 1883 C CA . LEU A 1 255 ? -1.024 -7.084 -7.001 1.00 95.12 255 LEU A CA 1
ATOM 1884 C C . LEU A 1 255 ? -1.314 -8.258 -7.942 1.00 95.12 255 LEU A C 1
ATOM 1886 O O . LEU A 1 255 ? -2.481 -8.576 -8.168 1.00 95.12 255 LEU A O 1
ATOM 1890 N N . ALA A 1 256 ? -0.275 -8.948 -8.421 1.00 95.56 256 ALA A N 1
ATOM 1891 C CA . ALA A 1 256 ? -0.433 -10.106 -9.299 1.00 95.56 256 ALA A CA 1
ATOM 1892 C C . ALA A 1 256 ? -1.210 -11.247 -8.624 1.00 95.56 256 ALA A C 1
ATOM 1894 O O . ALA A 1 256 ? -2.141 -11.799 -9.207 1.00 95.56 256 ALA A O 1
ATOM 1895 N N . ARG A 1 257 ? -0.906 -11.559 -7.357 1.00 94.50 257 ARG A N 1
ATOM 1896 C CA . ARG A 1 257 ? -1.605 -12.608 -6.591 1.00 94.50 257 ARG A CA 1
ATOM 1897 C C . ARG A 1 257 ? -3.099 -12.325 -6.404 1.00 94.50 257 ARG A C 1
ATOM 1899 O O . ARG A 1 257 ? -3.868 -13.270 -6.275 1.00 94.50 257 ARG A O 1
ATOM 1906 N N . ASN A 1 258 ? -3.526 -11.059 -6.419 1.00 92.56 258 ASN A N 1
ATOM 1907 C CA . ASN A 1 258 ? -4.940 -10.693 -6.287 1.00 92.56 258 ASN A CA 1
ATOM 1908 C C . ASN A 1 258 ? -5.776 -10.924 -7.553 1.00 92.56 258 ASN A C 1
ATOM 1910 O O . ASN A 1 258 ? -7.006 -10.944 -7.454 1.00 92.56 258 ASN A O 1
ATOM 1914 N N . VAL A 1 259 ? -5.149 -11.130 -8.716 1.00 92.00 259 VAL A N 1
ATOM 1915 C CA . VAL A 1 259 ? -5.861 -11.403 -9.972 1.00 92.00 259 VAL A CA 1
ATOM 1916 C C . VAL A 1 259 ? -6.741 -12.647 -9.815 1.00 92.00 259 VAL A C 1
ATOM 1918 O O . VAL A 1 259 ? -6.263 -13.734 -9.497 1.00 92.00 259 VAL A O 1
ATOM 1921 N N . GLY A 1 260 ? -8.049 -12.483 -10.033 1.00 88.31 260 GLY A N 1
ATOM 1922 C CA . GLY A 1 260 ? -9.043 -13.555 -9.894 1.00 88.31 260 GLY A CA 1
ATOM 1923 C C . GLY A 1 260 ? -9.483 -13.857 -8.453 1.00 88.31 260 GLY A C 1
ATOM 1924 O O . GLY A 1 260 ? -10.319 -14.739 -8.250 1.00 88.31 260 GLY A O 1
ATOM 1925 N N . VAL A 1 261 ? -8.962 -13.136 -7.453 1.00 91.31 261 VAL A N 1
ATOM 1926 C CA . VAL A 1 261 ? -9.371 -13.271 -6.042 1.00 91.31 261 VAL A CA 1
ATOM 1927 C C . VAL A 1 261 ? -10.194 -12.079 -5.576 1.00 91.31 261 VAL A C 1
ATOM 1929 O O . VAL A 1 261 ? -11.245 -12.282 -4.966 1.00 91.31 261 VAL A O 1
ATOM 1932 N N . VAL A 1 262 ? -9.734 -10.868 -5.886 1.00 87.25 262 VAL A N 1
ATOM 1933 C CA . VAL A 1 262 ? -10.468 -9.618 -5.672 1.00 87.25 262 VAL A CA 1
ATOM 1934 C C . VAL A 1 262 ? -10.773 -9.038 -7.047 1.00 87.25 262 VAL A C 1
ATOM 1936 O O . VAL A 1 262 ? -9.873 -8.926 -7.876 1.00 87.25 262 VAL A O 1
ATOM 1939 N N . GLU A 1 263 ? -12.034 -8.704 -7.316 1.00 79.19 263 GLU A N 1
ATOM 1940 C CA . GLU A 1 263 ? -12.395 -8.016 -8.557 1.00 79.19 263 GLU A CA 1
ATOM 1941 C C . GLU A 1 263 ? -11.977 -6.548 -8.464 1.00 79.19 263 GLU A C 1
ATOM 1943 O O . GLU A 1 263 ? -12.351 -5.841 -7.527 1.00 79.19 263 GLU A O 1
ATOM 1948 N N . PHE A 1 264 ? -11.193 -6.093 -9.434 1.00 74.81 264 PHE A N 1
ATOM 1949 C CA . PHE A 1 264 ? -10.790 -4.702 -9.561 1.00 74.81 264 PHE A CA 1
ATOM 1950 C C . PHE A 1 264 ? -10.618 -4.351 -11.038 1.00 74.81 264 PHE A C 1
ATOM 1952 O O . PHE A 1 264 ? -10.313 -5.215 -11.861 1.00 74.81 264 PHE A O 1
ATOM 1959 N N . ASP A 1 265 ? -10.813 -3.076 -11.345 1.00 84.69 265 ASP A N 1
ATOM 1960 C CA . ASP A 1 265 ? -10.601 -2.500 -12.665 1.00 84.69 265 ASP A CA 1
ATOM 1961 C C . ASP A 1 265 ? -9.496 -1.447 -12.552 1.00 84.69 265 ASP A C 1
ATOM 1963 O O . ASP A 1 265 ? -9.526 -0.631 -11.631 1.00 84.69 265 ASP A O 1
ATOM 1967 N N . LEU A 1 266 ? -8.490 -1.514 -13.423 1.00 92.88 266 LEU A N 1
ATOM 1968 C CA . LEU A 1 266 ? -7.403 -0.531 -13.478 1.00 92.88 266 LEU A CA 1
ATOM 1969 C C . LEU A 1 266 ? -7.493 0.354 -14.723 1.00 92.88 266 LEU A C 1
ATOM 1971 O O . LEU A 1 266 ? -6.588 1.157 -14.950 1.00 92.88 266 LEU A O 1
ATOM 1975 N N . GLU A 1 267 ? -8.548 0.230 -15.529 1.00 94.19 267 GLU A N 1
ATOM 1976 C CA . GLU A 1 267 ? -8.744 1.098 -16.683 1.00 94.19 267 GLU A CA 1
ATOM 1977 C C . GLU A 1 267 ? -8.739 2.575 -16.244 1.00 94.19 267 GLU A C 1
ATOM 1979 O O . GLU A 1 267 ? -9.423 2.983 -15.303 1.00 94.19 267 GLU A O 1
ATOM 1984 N N . GLY A 1 268 ? -7.895 3.384 -16.888 1.00 95.94 268 GLY A N 1
ATOM 1985 C CA . GLY A 1 268 ? -7.682 4.793 -16.560 1.00 95.94 268 GLY A CA 1
ATOM 1986 C C . GLY A 1 268 ? -6.904 5.061 -15.264 1.00 95.94 268 GLY A C 1
ATOM 1987 O O . GLY A 1 268 ? -6.737 6.224 -14.894 1.00 95.94 268 GLY A O 1
ATOM 1988 N N . CYS A 1 269 ? -6.422 4.041 -14.548 1.00 97.62 269 CYS A N 1
ATOM 1989 C CA . CYS A 1 269 ? -5.601 4.232 -13.351 1.00 97.62 269 CYS A CA 1
ATOM 1990 C C . CYS A 1 269 ? -4.142 4.563 -13.685 1.00 97.62 269 CYS A C 1
ATOM 1992 O O . CYS A 1 269 ? -3.577 4.066 -14.659 1.00 97.62 269 CYS A O 1
ATOM 1994 N N . VAL A 1 270 ? -3.500 5.315 -12.787 1.00 98.62 270 VAL A N 1
ATOM 1995 C CA . VAL A 1 270 ? -2.037 5.345 -12.686 1.00 98.62 270 VAL A CA 1
ATOM 1996 C C . VAL A 1 270 ? -1.625 4.223 -11.736 1.00 98.62 270 VAL A C 1
ATOM 1998 O O . VAL A 1 270 ? -2.070 4.181 -10.585 1.00 98.62 270 VAL A O 1
ATOM 2001 N N . LEU A 1 271 ? -0.801 3.297 -12.221 1.00 98.31 271 LEU A N 1
ATOM 2002 C CA . LEU A 1 271 ? -0.380 2.112 -11.483 1.00 98.31 271 LEU A CA 1
ATOM 2003 C C . LEU A 1 271 ? 0.884 2.393 -10.663 1.00 98.31 271 LEU A C 1
ATOM 2005 O O . LEU A 1 271 ? 1.948 2.602 -11.232 1.00 98.31 271 LEU A O 1
ATOM 2009 N N . LEU A 1 272 ? 0.791 2.337 -9.337 1.00 98.62 272 LEU A N 1
ATOM 2010 C CA . LEU A 1 272 ? 1.937 2.337 -8.429 1.00 98.62 272 LEU A CA 1
ATOM 2011 C C . LEU A 1 272 ? 2.503 0.922 -8.271 1.00 98.62 272 LEU A C 1
ATOM 2013 O O . LEU A 1 272 ? 1.787 0.015 -7.845 1.00 98.62 272 LEU A O 1
ATOM 2017 N N . LEU A 1 273 ? 3.795 0.750 -8.525 1.00 97.81 273 LEU A N 1
ATOM 2018 C CA . LEU A 1 273 ? 4.519 -0.499 -8.316 1.00 97.81 273 LEU A CA 1
ATOM 2019 C C . LEU A 1 273 ? 5.719 -0.280 -7.400 1.00 97.81 273 LEU A C 1
ATOM 2021 O O . LEU A 1 273 ? 6.561 0.571 -7.664 1.00 97.81 273 LEU A O 1
ATOM 2025 N N . GLU A 1 274 ? 5.829 -1.103 -6.368 1.00 96.62 274 GLU A N 1
ATOM 2026 C CA . GLU A 1 274 ? 7.068 -1.310 -5.617 1.00 96.62 274 GLU A CA 1
ATOM 2027 C C . GLU A 1 274 ? 7.381 -2.808 -5.554 1.00 96.62 274 GLU A C 1
ATOM 2029 O O . GLU A 1 274 ? 6.481 -3.650 -5.673 1.00 96.62 274 GLU A O 1
ATOM 2034 N N . ALA A 1 275 ? 8.660 -3.146 -5.430 1.00 94.75 275 ALA A N 1
ATOM 2035 C CA . ALA A 1 275 ? 9.118 -4.526 -5.371 1.00 94.75 275 ALA A CA 1
ATOM 2036 C C . ALA A 1 275 ? 10.344 -4.649 -4.465 1.00 94.75 275 ALA A C 1
ATOM 2038 O O . ALA A 1 275 ? 11.124 -3.714 -4.313 1.00 94.75 275 ALA A O 1
ATOM 2039 N N . ASN A 1 276 ? 10.549 -5.839 -3.907 1.00 90.75 276 ASN A N 1
ATOM 2040 C CA . ASN A 1 276 ? 11.728 -6.163 -3.111 1.00 90.75 276 ASN A CA 1
ATOM 2041 C C . ASN A 1 276 ? 12.419 -7.421 -3.658 1.00 90.75 276 ASN A C 1
ATOM 2043 O O . ASN A 1 276 ? 11.778 -8.290 -4.256 1.00 90.75 276 ASN A O 1
ATOM 2047 N N . ARG A 1 277 ? 13.738 -7.533 -3.453 1.00 86.38 277 ARG A N 1
ATOM 2048 C CA . ARG A 1 277 ? 14.558 -8.633 -3.994 1.00 86.38 277 ARG A CA 1
ATOM 2049 C C . ARG A 1 277 ? 14.191 -9.995 -3.414 1.00 86.38 277 ARG A C 1
ATOM 2051 O O . ARG A 1 277 ? 14.550 -10.999 -4.020 1.00 86.38 277 ARG A O 1
ATOM 2058 N N . ALA A 1 278 ? 13.459 -10.085 -2.300 1.00 79.12 278 ALA A N 1
ATOM 2059 C CA . ALA A 1 278 ? 13.019 -11.394 -1.806 1.00 79.12 278 ALA A CA 1
ATOM 2060 C C . ALA A 1 278 ? 12.235 -12.184 -2.882 1.00 79.12 278 ALA A C 1
ATOM 2062 O O . ALA A 1 278 ? 12.255 -13.413 -2.863 1.00 79.12 278 ALA A O 1
ATOM 2063 N N . ALA A 1 279 ? 11.654 -11.481 -3.863 1.00 68.44 279 ALA A N 1
ATOM 2064 C CA . ALA A 1 279 ? 11.071 -12.016 -5.091 1.00 68.44 279 ALA A CA 1
ATOM 2065 C C . ALA A 1 279 ? 12.085 -12.696 -6.044 1.00 68.44 279 ALA A C 1
ATOM 2067 O O . ALA A 1 279 ? 11.835 -13.773 -6.582 1.00 68.44 279 ALA A O 1
ATOM 2068 N N . GLY A 1 280 ? 13.230 -12.055 -6.301 1.00 88.75 280 GLY A N 1
ATOM 2069 C CA . GLY A 1 280 ? 14.123 -12.353 -7.429 1.00 88.75 280 GLY A CA 1
ATOM 2070 C C . GLY A 1 280 ? 13.575 -11.895 -8.796 1.00 88.75 280 GLY A C 1
ATOM 2071 O O . GLY A 1 280 ? 12.378 -11.646 -8.953 1.00 88.75 280 GLY A O 1
ATOM 2072 N N . LEU A 1 281 ? 14.444 -11.802 -9.816 1.00 94.44 281 LEU A N 1
ATOM 2073 C CA . LEU A 1 281 ? 14.069 -11.281 -11.150 1.00 94.44 281 LEU A CA 1
ATOM 2074 C C . LEU A 1 281 ? 12.936 -12.083 -11.799 1.00 94.44 281 LEU A C 1
ATOM 2076 O O . LEU A 1 281 ? 11.968 -11.525 -12.310 1.00 94.44 281 LEU A O 1
ATOM 2080 N N . GLY A 1 282 ? 13.016 -13.413 -11.720 1.00 94.19 282 GLY A N 1
ATOM 2081 C CA . GLY A 1 282 ? 12.017 -14.290 -12.324 1.00 94.19 282 GLY A CA 1
ATOM 2082 C C . GLY A 1 282 ? 10.625 -14.193 -11.691 1.00 94.19 282 GLY A C 1
ATOM 2083 O O . GLY A 1 282 ? 9.654 -14.596 -12.328 1.00 94.19 282 GLY A O 1
ATOM 2084 N N . MET A 1 283 ? 10.490 -13.711 -10.453 1.00 94.00 283 MET A N 1
ATOM 2085 C CA . MET A 1 283 ? 9.167 -13.480 -9.857 1.00 94.00 283 MET A CA 1
ATOM 2086 C C . MET A 1 283 ? 8.586 -12.137 -10.291 1.0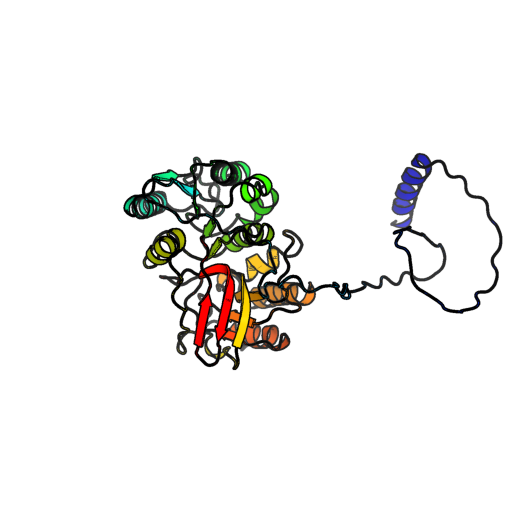0 94.00 283 MET A C 1
ATOM 2088 O O . MET A 1 283 ? 7.385 -12.066 -10.539 1.00 94.00 283 MET A O 1
ATOM 2092 N N . VAL A 1 284 ? 9.428 -11.112 -10.466 1.00 96.56 284 VAL A N 1
ATOM 2093 C CA . VAL A 1 284 ? 9.025 -9.825 -11.056 1.00 96.56 284 VAL A CA 1
ATOM 2094 C C . VAL A 1 284 ? 8.479 -10.039 -12.470 1.00 96.56 284 VAL A C 1
ATOM 2096 O O . VAL A 1 284 ? 7.364 -9.605 -12.764 1.00 96.56 284 VAL A O 1
ATOM 2099 N N . ASP A 1 285 ? 9.204 -10.783 -13.312 1.00 96.31 285 ASP A N 1
ATOM 2100 C CA . ASP A 1 285 ? 8.756 -11.124 -14.670 1.00 96.31 285 ASP A CA 1
ATOM 2101 C C . ASP A 1 285 ? 7.404 -11.856 -14.666 1.00 96.31 285 ASP A C 1
ATOM 2103 O O . ASP A 1 285 ? 6.467 -11.454 -15.359 1.00 96.31 285 ASP A O 1
ATOM 2107 N N . ARG A 1 286 ? 7.255 -12.897 -13.837 1.00 96.94 286 ARG A N 1
ATOM 2108 C CA . ARG A 1 286 ? 6.005 -13.668 -13.755 1.00 96.94 286 ARG A CA 1
ATOM 2109 C C . ARG A 1 286 ? 4.834 -12.834 -13.249 1.00 96.94 286 ARG A C 1
ATOM 2111 O O . ARG A 1 286 ? 3.732 -12.976 -13.773 1.00 96.94 286 ARG A O 1
ATOM 2118 N N . ALA A 1 287 ? 5.058 -11.964 -12.265 1.00 97.06 287 ALA A N 1
ATOM 2119 C CA . ALA A 1 287 ? 4.024 -11.081 -11.735 1.00 97.06 287 ALA A CA 1
ATOM 2120 C C . ALA A 1 287 ? 3.529 -10.096 -12.806 1.00 97.06 287 ALA A C 1
ATOM 2122 O O . ALA A 1 287 ? 2.321 -9.966 -13.014 1.00 97.06 287 ALA A O 1
ATOM 2123 N N . LEU A 1 288 ? 4.448 -9.461 -13.541 1.00 97.38 288 LEU A N 1
ATOM 2124 C CA . LEU A 1 288 ? 4.101 -8.574 -14.655 1.00 97.38 288 LEU A CA 1
ATOM 2125 C C . LEU A 1 288 ? 3.428 -9.338 -15.793 1.00 97.38 288 LEU A C 1
ATOM 2127 O O . LEU A 1 288 ? 2.435 -8.867 -16.339 1.00 97.38 288 LEU A O 1
ATOM 2131 N N . THR A 1 289 ? 3.917 -10.536 -16.116 1.00 96.69 289 THR A N 1
ATOM 2132 C CA . THR A 1 289 ? 3.299 -11.415 -17.114 1.00 96.69 289 THR A CA 1
ATOM 2133 C C . THR A 1 289 ? 1.860 -11.734 -16.759 1.00 96.69 289 THR A C 1
ATOM 2135 O O . THR A 1 289 ? 0.972 -11.533 -17.580 1.00 96.69 289 THR A O 1
ATOM 2138 N N . GLN A 1 290 ? 1.599 -12.140 -15.519 1.00 96.75 290 GLN A N 1
ATOM 2139 C CA . GLN A 1 290 ? 0.248 -12.423 -15.058 1.00 96.75 290 GLN A CA 1
ATOM 2140 C C . GLN A 1 290 ? -0.662 -11.190 -15.148 1.00 96.75 290 GLN A C 1
ATOM 2142 O O . GLN A 1 290 ? -1.798 -11.305 -15.605 1.00 96.75 290 GLN A O 1
ATOM 2147 N N . LEU A 1 291 ? -0.188 -10.014 -14.730 1.00 96.19 291 LEU A N 1
ATOM 2148 C CA . LEU A 1 291 ? -0.969 -8.773 -14.782 1.00 96.19 291 LEU A CA 1
ATOM 2149 C C . LEU A 1 291 ? -1.275 -8.331 -16.224 1.00 96.19 291 LEU A C 1
ATOM 2151 O O . LEU A 1 291 ? -2.383 -7.869 -16.500 1.00 96.19 291 LEU A O 1
ATOM 2155 N N . ILE A 1 292 ? -0.323 -8.500 -17.144 1.00 95.69 292 ILE A N 1
ATOM 2156 C CA . ILE A 1 292 ? -0.496 -8.191 -18.569 1.00 95.69 292 ILE A CA 1
ATOM 2157 C C . ILE A 1 292 ? -1.472 -9.184 -19.213 1.00 95.69 292 ILE A C 1
ATOM 2159 O O . ILE A 1 292 ? -2.489 -8.775 -19.770 1.00 95.69 292 ILE A O 1
ATOM 2163 N N . ASP A 1 293 ? -1.207 -10.485 -19.092 1.00 95.38 293 ASP A N 1
ATOM 2164 C CA . ASP A 1 293 ? -1.931 -11.527 -19.832 1.00 95.38 293 ASP A CA 1
ATOM 2165 C C . ASP A 1 293 ? -3.342 -11.780 -19.285 1.00 95.38 293 ASP A C 1
ATOM 2167 O O . ASP A 1 293 ? -4.222 -12.251 -20.006 1.00 95.38 293 ASP A O 1
ATOM 2171 N N . SER A 1 294 ? -3.597 -11.433 -18.019 1.00 94.69 294 SER A N 1
ATOM 2172 C CA . SER A 1 294 ? -4.956 -11.414 -17.459 1.00 94.69 294 SER A CA 1
ATOM 2173 C C . SER A 1 294 ? -5.801 -10.235 -17.948 1.00 94.69 294 SER A C 1
ATOM 2175 O O . SER A 1 294 ? -7.007 -10.206 -17.700 1.00 94.69 294 SER A O 1
ATOM 2177 N N . GLY A 1 295 ? -5.189 -9.260 -18.627 1.00 93.62 295 GLY A N 1
ATOM 2178 C CA . GLY A 1 295 ? -5.833 -8.017 -19.034 1.00 93.62 295 GLY A CA 1
ATOM 2179 C C . GLY A 1 295 ? -5.989 -7.001 -17.902 1.00 93.62 295 GLY A C 1
ATOM 2180 O O . GLY A 1 295 ? -6.569 -5.946 -18.135 1.00 93.62 295 GLY A O 1
ATOM 2181 N N . SER A 1 296 ? -5.465 -7.264 -16.697 1.00 93.38 296 SER A N 1
ATOM 2182 C CA . SER A 1 296 ? -5.567 -6.329 -15.568 1.00 93.38 296 SER A CA 1
ATOM 2183 C C . SER A 1 296 ? -4.889 -4.986 -15.833 1.00 93.38 296 SER A C 1
ATOM 2185 O O . SER A 1 296 ? -5.303 -3.997 -15.245 1.00 93.38 296 SER A O 1
ATOM 2187 N N . LEU A 1 297 ? -3.865 -4.933 -16.692 1.00 95.94 297 LEU A N 1
ATOM 2188 C CA . LEU A 1 297 ? -3.194 -3.677 -17.065 1.00 95.94 297 LEU A CA 1
ATOM 2189 C C . LEU A 1 297 ? -3.751 -3.034 -18.343 1.00 95.94 297 LEU A C 1
ATOM 2191 O O . LEU A 1 297 ? -3.190 -2.051 -18.829 1.00 95.94 297 LEU A O 1
ATOM 2195 N N . ALA A 1 298 ? -4.824 -3.581 -18.919 1.00 94.50 298 ALA A N 1
ATOM 2196 C CA . ALA A 1 298 ? -5.427 -3.000 -20.108 1.00 94.50 298 ALA A CA 1
ATOM 2197 C C . ALA A 1 298 ? -6.009 -1.615 -19.780 1.00 94.50 298 ALA A C 1
ATOM 2199 O O . ALA A 1 298 ? -6.834 -1.473 -18.884 1.00 94.50 298 ALA A O 1
ATOM 2200 N N . GLY A 1 299 ? -5.571 -0.594 -20.519 1.00 95.44 299 GLY A N 1
ATOM 2201 C CA . GLY A 1 299 ? -6.119 0.757 -20.406 1.00 95.44 299 GLY A CA 1
ATOM 2202 C C . GLY A 1 299 ? -5.628 1.578 -19.212 1.00 95.44 299 GLY A C 1
ATOM 2203 O O . GLY A 1 299 ? -6.185 2.648 -18.980 1.00 95.44 299 GLY A O 1
ATOM 2204 N N . ILE A 1 300 ? -4.601 1.142 -18.470 1.00 97.94 300 ILE A N 1
ATOM 2205 C CA . ILE A 1 300 ? -3.945 2.025 -17.487 1.00 97.94 300 ILE A CA 1
ATOM 2206 C C . ILE A 1 300 ? -3.403 3.281 -18.190 1.00 97.94 300 ILE A C 1
ATOM 2208 O O . ILE A 1 300 ? -3.066 3.233 -19.373 1.00 97.94 300 ILE A O 1
ATOM 2212 N N . SER A 1 301 ? -3.305 4.402 -17.478 1.00 98.44 301 SER A N 1
ATOM 2213 C CA . SER A 1 301 ? -2.870 5.680 -18.058 1.00 98.44 301 SER A CA 1
ATOM 2214 C C . SER A 1 301 ? -1.395 6.000 -17.822 1.00 98.44 301 SER A C 1
ATOM 2216 O O . SER A 1 301 ? -0.824 6.781 -18.577 1.00 98.44 301 SER A O 1
ATOM 2218 N N . GLY A 1 302 ? -0.764 5.398 -16.809 1.00 98.62 302 GLY A N 1
ATOM 2219 C CA . GLY A 1 302 ? 0.641 5.620 -16.459 1.00 98.62 302 GLY A CA 1
ATOM 2220 C C . GLY A 1 302 ? 1.142 4.646 -15.395 1.00 98.62 302 GLY A C 1
ATOM 2221 O O . GLY A 1 302 ? 0.345 3.956 -14.756 1.00 98.62 302 GLY A O 1
ATOM 2222 N N . VAL A 1 303 ? 2.459 4.598 -15.189 1.00 98.81 303 VAL A N 1
ATOM 2223 C CA . VAL A 1 303 ? 3.102 3.747 -14.175 1.00 98.81 303 VAL A CA 1
ATOM 2224 C C . VAL A 1 303 ? 4.027 4.575 -13.284 1.00 98.81 303 VAL A C 1
ATOM 2226 O O . VAL A 1 303 ? 4.980 5.184 -13.758 1.00 98.81 303 VAL A O 1
ATOM 2229 N N . ALA A 1 304 ? 3.766 4.565 -11.982 1.00 98.81 304 ALA A N 1
ATOM 2230 C CA . ALA A 1 304 ? 4.636 5.099 -10.944 1.00 98.81 304 ALA A CA 1
ATOM 2231 C C . ALA A 1 304 ? 5.462 3.954 -10.340 1.00 98.81 304 ALA A C 1
ATOM 2233 O O . ALA A 1 304 ? 4.895 3.002 -9.808 1.00 98.81 304 ALA A O 1
ATOM 2234 N N . ILE A 1 305 ? 6.789 4.037 -10.391 1.00 98.56 305 ILE A N 1
ATOM 2235 C CA . ILE A 1 305 ? 7.695 3.035 -9.821 1.00 98.56 305 ILE A CA 1
ATOM 2236 C C . ILE A 1 305 ? 8.321 3.605 -8.549 1.00 98.56 305 ILE A C 1
ATOM 2238 O O . ILE A 1 305 ? 9.061 4.593 -8.578 1.00 98.56 305 ILE A O 1
ATOM 2242 N N . GLY A 1 306 ? 7.976 2.969 -7.435 1.00 97.56 306 GLY A N 1
ATOM 2243 C CA . GLY A 1 306 ? 8.548 3.198 -6.121 1.00 97.56 306 GLY A CA 1
ATOM 2244 C C . GLY A 1 306 ? 9.892 2.496 -5.943 1.00 97.56 306 GLY A C 1
ATOM 2245 O O . GLY A 1 306 ? 10.672 2.329 -6.880 1.00 97.56 306 GLY A O 1
ATOM 2246 N N . ILE A 1 307 ? 10.160 2.067 -4.715 1.00 95.69 307 ILE A N 1
ATOM 2247 C CA . ILE A 1 307 ? 11.416 1.420 -4.354 1.00 95.69 307 ILE A CA 1
ATOM 2248 C C . ILE A 1 307 ? 11.517 0.010 -4.949 1.00 95.69 307 ILE A C 1
ATOM 2250 O O . ILE A 1 307 ? 10.566 -0.772 -4.906 1.00 95.69 307 ILE A O 1
ATOM 2254 N N . LEU A 1 308 ? 12.711 -0.304 -5.457 1.00 96.00 308 LEU A N 1
ATOM 2255 C CA . LEU A 1 308 ? 13.145 -1.629 -5.904 1.00 96.00 308 LEU A CA 1
ATOM 2256 C C . LEU A 1 308 ? 14.155 -2.188 -4.889 1.00 96.00 308 LEU A C 1
ATOM 2258 O O . LEU A 1 308 ? 15.353 -2.288 -5.158 1.00 96.00 308 LEU A O 1
ATOM 2262 N N . GLU A 1 309 ? 13.678 -2.472 -3.677 1.00 94.38 309 GLU A N 1
ATOM 2263 C CA . GLU A 1 309 ? 14.527 -2.748 -2.515 1.00 94.38 309 GLU A CA 1
ATOM 2264 C C . GLU A 1 309 ? 15.422 -3.963 -2.753 1.00 94.38 309 GLU A C 1
ATOM 2266 O O . GLU A 1 309 ? 14.963 -5.048 -3.115 1.00 94.38 309 GLU A O 1
ATOM 2271 N N . GLY A 1 310 ? 16.717 -3.787 -2.500 1.00 93.81 310 GLY A N 1
ATOM 2272 C CA . GLY A 1 310 ? 17.694 -4.865 -2.531 1.00 93.81 310 GLY A CA 1
ATOM 2273 C C . GLY A 1 310 ? 18.050 -5.370 -3.926 1.00 93.81 310 GLY A C 1
ATOM 2274 O O . GLY A 1 310 ? 18.818 -6.321 -3.992 1.00 93.81 310 GLY A O 1
ATOM 2275 N N . PHE A 1 311 ? 17.516 -4.789 -5.006 1.00 95.19 311 PHE A N 1
ATOM 2276 C CA . PHE A 1 311 ? 17.883 -5.150 -6.381 1.00 95.19 311 PHE A CA 1
ATOM 2277 C C . PHE A 1 311 ? 19.141 -4.436 -6.892 1.00 95.19 311 PHE A C 1
ATOM 2279 O O . PHE A 1 311 ? 19.751 -4.910 -7.844 1.00 95.19 311 PHE A O 1
ATOM 2286 N N . GLU A 1 312 ? 19.550 -3.326 -6.276 1.00 94.25 312 GLU A N 1
ATOM 2287 C CA . GLU A 1 312 ? 20.763 -2.610 -6.678 1.00 94.25 312 GLU A CA 1
ATOM 2288 C C . GLU A 1 312 ? 22.001 -3.518 -6.562 1.00 94.25 312 GLU A C 1
ATOM 2290 O O . GLU A 1 312 ? 22.270 -4.100 -5.509 1.00 94.25 312 GLU A O 1
ATOM 2295 N N . GLY A 1 313 ? 22.734 -3.665 -7.670 1.00 93.56 313 GLY A N 1
ATOM 2296 C CA . GLY A 1 313 ? 23.897 -4.552 -7.773 1.00 93.56 313 GLY A CA 1
ATOM 2297 C C . GLY A 1 313 ? 23.572 -6.049 -7.860 1.00 93.56 313 GLY A C 1
ATOM 2298 O O . GLY A 1 313 ? 24.489 -6.867 -7.784 1.00 93.56 313 GLY A O 1
ATOM 2299 N N . TYR A 1 314 ? 22.298 -6.432 -7.992 1.00 94.31 314 TYR A N 1
ATOM 2300 C CA . TYR A 1 314 ? 21.884 -7.820 -8.186 1.00 94.31 314 TYR A CA 1
ATOM 2301 C C . TYR A 1 314 ? 21.570 -8.112 -9.657 1.00 94.31 314 TYR A C 1
ATOM 2303 O O . TYR A 1 314 ? 20.668 -7.510 -10.235 1.00 94.31 314 TYR A O 1
ATOM 2311 N N . GLU A 1 315 ? 22.257 -9.109 -10.214 1.00 94.88 315 GLU A N 1
ATOM 2312 C CA . GLU A 1 315 ? 22.109 -9.553 -11.602 1.00 94.88 315 GLU A CA 1
ATOM 2313 C C . GLU A 1 315 ? 21.930 -11.083 -11.685 1.00 94.88 315 GLU A C 1
ATOM 2315 O O . GLU A 1 315 ? 22.446 -11.835 -10.851 1.00 94.88 315 GLU A O 1
ATOM 2320 N N . ASP A 1 316 ? 21.221 -11.562 -12.712 1.00 93.75 316 ASP A N 1
ATOM 2321 C CA . ASP A 1 316 ? 21.158 -12.977 -13.115 1.00 93.75 316 ASP A CA 1
ATOM 2322 C C . ASP A 1 316 ? 21.274 -13.069 -14.642 1.00 93.75 316 ASP A C 1
ATOM 2324 O O . ASP A 1 316 ? 20.381 -12.621 -15.356 1.00 93.75 316 ASP A O 1
ATOM 2328 N N . ARG A 1 317 ? 22.369 -13.668 -15.138 1.00 94.69 317 ARG A N 1
ATOM 2329 C CA . ARG A 1 317 ? 22.670 -13.832 -16.580 1.00 94.69 317 ARG A CA 1
ATOM 2330 C C . ARG A 1 317 ? 22.574 -12.512 -17.355 1.00 94.69 317 ARG A C 1
ATOM 2332 O O . ARG A 1 317 ? 21.840 -12.417 -18.335 1.00 94.69 317 ARG A O 1
ATOM 2339 N N . ASP A 1 318 ? 23.342 -11.526 -16.896 1.00 94.62 318 ASP A N 1
ATOM 2340 C CA . ASP A 1 318 ? 23.496 -10.200 -17.511 1.00 94.62 318 ASP A CA 1
ATOM 2341 C C . ASP A 1 318 ? 22.215 -9.343 -17.520 1.00 94.62 318 ASP A C 1
ATOM 2343 O O . ASP A 1 318 ? 22.122 -8.389 -18.287 1.00 94.62 318 ASP A O 1
ATOM 2347 N N . TRP A 1 319 ? 21.223 -9.693 -16.695 1.00 96.12 319 TRP A N 1
ATOM 2348 C CA . TRP A 1 319 ? 19.996 -8.920 -16.497 1.00 96.12 319 TRP A CA 1
ATOM 2349 C C . TRP A 1 319 ? 19.868 -8.471 -15.053 1.00 96.12 319 TRP A C 1
ATOM 2351 O O . TRP A 1 319 ? 20.116 -9.258 -14.134 1.00 96.12 319 TRP A O 1
ATOM 2361 N N . ASP A 1 320 ? 19.382 -7.249 -14.866 1.00 96.56 320 ASP A N 1
ATOM 2362 C CA . ASP A 1 320 ? 18.899 -6.751 -13.583 1.00 96.56 320 ASP A CA 1
ATOM 2363 C C . ASP A 1 320 ? 17.365 -6.558 -13.591 1.00 96.56 320 ASP A C 1
ATOM 2365 O O . ASP A 1 320 ? 16.651 -6.940 -14.526 1.00 96.56 320 ASP A O 1
ATOM 2369 N N . VAL A 1 321 ? 16.806 -5.996 -12.514 1.00 96.94 321 VAL A N 1
ATOM 2370 C CA . VAL A 1 321 ? 15.352 -5.753 -12.437 1.00 96.94 321 VAL A CA 1
ATOM 2371 C C . VAL A 1 321 ? 14.899 -4.616 -13.351 1.00 96.94 321 VAL A C 1
ATOM 2373 O O . VAL A 1 321 ? 13.742 -4.597 -13.775 1.00 96.94 321 VAL A O 1
ATOM 2376 N N . VAL A 1 322 ? 15.788 -3.671 -13.662 1.00 97.44 322 VAL A N 1
ATOM 2377 C CA . VAL A 1 322 ? 15.508 -2.563 -14.572 1.00 97.44 322 VAL A CA 1
ATOM 2378 C C . VAL A 1 322 ? 15.298 -3.105 -15.979 1.00 97.44 322 VAL A C 1
ATOM 2380 O O . VAL A 1 322 ? 14.356 -2.673 -16.638 1.00 97.44 322 VAL A O 1
ATOM 2383 N N . ASP A 1 323 ? 16.088 -4.081 -16.420 1.00 97.88 323 ASP A N 1
ATOM 2384 C CA . ASP A 1 323 ? 15.901 -4.720 -17.724 1.00 97.88 323 ASP A CA 1
ATOM 2385 C C . ASP A 1 323 ? 14.541 -5.422 -17.824 1.00 97.88 323 ASP A C 1
ATOM 2387 O O . ASP A 1 323 ? 13.785 -5.173 -18.770 1.00 97.88 323 ASP A O 1
ATOM 2391 N N . VAL A 1 324 ? 14.161 -6.193 -16.796 1.00 97.31 324 VAL A N 1
ATOM 2392 C CA . VAL A 1 324 ? 12.837 -6.842 -16.713 1.00 97.31 324 VAL A CA 1
ATOM 2393 C C . VAL A 1 324 ? 11.711 -5.810 -16.767 1.00 97.31 324 VAL A C 1
ATOM 2395 O O . VAL A 1 324 ? 10.779 -5.931 -17.564 1.00 97.31 324 VAL A O 1
ATOM 2398 N N . LEU A 1 325 ? 11.777 -4.771 -15.933 1.00 97.81 325 LEU A N 1
ATOM 2399 C CA . LEU A 1 325 ? 10.744 -3.735 -15.886 1.00 97.81 325 LEU A CA 1
ATOM 2400 C C . LEU A 1 325 ? 10.652 -2.976 -17.211 1.00 97.81 325 LEU A C 1
ATOM 2402 O O . LEU A 1 325 ? 9.546 -2.745 -17.701 1.00 97.81 325 LEU A O 1
ATOM 2406 N N . ARG A 1 326 ? 11.791 -2.626 -17.817 1.00 97.88 326 ARG A N 1
ATOM 2407 C CA . ARG A 1 326 ? 11.856 -1.922 -19.102 1.00 97.88 326 ARG A CA 1
ATOM 2408 C C . ARG A 1 326 ? 11.212 -2.742 -20.214 1.00 97.88 326 ARG A C 1
ATOM 2410 O O . ARG A 1 326 ? 10.411 -2.197 -20.973 1.00 97.88 326 ARG A O 1
ATOM 2417 N N . GLU A 1 327 ? 11.531 -4.031 -20.299 1.00 97.19 327 GLU A N 1
ATOM 2418 C CA . GLU A 1 327 ? 10.957 -4.925 -21.304 1.00 97.19 327 GLU A CA 1
ATOM 2419 C C . GLU A 1 327 ? 9.440 -5.059 -21.121 1.00 97.19 327 GLU A C 1
ATOM 2421 O O . GLU A 1 327 ? 8.676 -4.794 -22.051 1.00 97.19 327 GLU A O 1
ATOM 2426 N N . ARG A 1 328 ? 8.986 -5.426 -19.915 1.00 96.75 328 ARG A N 1
ATOM 2427 C CA . ARG A 1 328 ? 7.572 -5.729 -19.653 1.00 96.75 328 ARG A CA 1
ATOM 2428 C C . ARG A 1 328 ? 6.684 -4.485 -19.687 1.00 96.75 328 ARG A C 1
ATOM 2430 O O . ARG A 1 328 ? 5.627 -4.512 -20.316 1.00 96.75 328 ARG A O 1
ATOM 2437 N N . LEU A 1 329 ? 7.087 -3.394 -19.029 1.00 97.12 329 LEU A N 1
ATOM 2438 C CA . LEU A 1 329 ? 6.290 -2.161 -18.952 1.00 97.12 329 LEU A CA 1
ATOM 2439 C C . LEU A 1 329 ? 6.355 -1.352 -20.252 1.00 97.12 329 LEU A C 1
ATOM 2441 O O . LEU A 1 329 ? 5.390 -0.672 -20.602 1.00 97.12 329 LEU A O 1
ATOM 2445 N N . GLY A 1 330 ? 7.439 -1.478 -21.025 1.00 95.25 330 GLY A N 1
ATOM 2446 C CA . GLY A 1 330 ? 7.575 -0.844 -22.338 1.00 95.25 330 GLY A CA 1
ATOM 2447 C C . GLY A 1 330 ? 6.526 -1.297 -23.363 1.00 95.25 330 GLY A C 1
ATOM 2448 O O . GLY A 1 330 ? 6.309 -0.605 -24.365 1.00 95.25 330 GLY A O 1
ATOM 2449 N N . LEU A 1 331 ? 5.847 -2.424 -23.120 1.00 93.06 331 LEU A N 1
ATOM 2450 C CA . LEU A 1 331 ? 4.720 -2.914 -23.920 1.00 93.06 331 LEU A CA 1
ATOM 2451 C C . LEU A 1 331 ? 3.452 -2.071 -23.741 1.00 93.06 331 LEU A C 1
ATOM 2453 O O . LEU A 1 331 ? 2.630 -2.020 -24.652 1.00 93.06 331 LEU A O 1
ATOM 2457 N N . LEU A 1 332 ? 3.306 -1.394 -22.599 1.00 95.75 332 LEU A N 1
ATOM 2458 C CA . LEU A 1 332 ? 2.087 -0.670 -22.234 1.00 95.75 332 LEU A CA 1
ATOM 2459 C C . LEU A 1 332 ? 1.974 0.692 -22.934 1.00 95.75 332 LEU A C 1
ATOM 2461 O O . LEU A 1 332 ? 0.872 1.206 -23.079 1.00 95.75 332 LEU A O 1
ATOM 2465 N N . LYS A 1 333 ? 3.097 1.256 -23.409 1.00 96.69 333 LYS A N 1
ATOM 2466 C CA . LYS A 1 333 ? 3.161 2.543 -24.138 1.00 96.69 333 LYS A CA 1
ATOM 2467 C C . LYS A 1 333 ? 2.503 3.713 -23.390 1.00 96.69 333 LYS A C 1
ATOM 2469 O O . LYS A 1 333 ? 1.907 4.592 -24.007 1.00 96.69 333 LYS A O 1
ATOM 2474 N N . VAL A 1 334 ? 2.663 3.731 -22.070 1.00 98.38 334 VAL A N 1
ATOM 2475 C CA . VAL A 1 334 ? 2.204 4.800 -21.174 1.00 98.38 334 VAL A CA 1
ATOM 2476 C C . VAL A 1 334 ? 3.395 5.505 -20.518 1.00 98.38 334 VAL A C 1
ATOM 2478 O O . VAL A 1 334 ? 4.468 4.902 -20.444 1.00 98.38 334 VAL A O 1
ATOM 2481 N N . PRO A 1 335 ? 3.234 6.747 -20.022 1.00 98.69 335 PRO A N 1
ATOM 2482 C CA . PRO A 1 335 ? 4.262 7.414 -19.233 1.00 98.69 335 PRO A CA 1
ATOM 2483 C C . PRO A 1 335 ? 4.652 6.599 -17.997 1.00 98.69 335 PRO A C 1
ATOM 2485 O O . PRO A 1 335 ? 3.789 6.108 -17.262 1.00 98.69 335 PRO A O 1
ATOM 2488 N N . ILE A 1 336 ? 5.956 6.484 -17.760 1.00 98.81 336 ILE A N 1
ATOM 2489 C CA . ILE A 1 336 ? 6.539 5.847 -16.582 1.00 98.81 336 ILE A CA 1
ATOM 2490 C C . ILE A 1 336 ? 7.319 6.908 -15.808 1.00 98.81 336 ILE A C 1
ATOM 2492 O O . ILE A 1 336 ? 8.177 7.575 -16.379 1.00 98.81 336 ILE A O 1
ATOM 2496 N N . LEU A 1 337 ? 7.049 7.037 -14.510 1.00 98.81 337 LEU A N 1
ATOM 2497 C CA . LEU A 1 337 ? 7.850 7.824 -13.573 1.00 98.81 337 LEU A CA 1
ATOM 2498 C C . LEU A 1 337 ? 8.446 6.885 -12.529 1.00 98.81 337 LEU A C 1
ATOM 2500 O O . LEU A 1 337 ? 7.704 6.271 -11.766 1.00 98.81 337 LEU A O 1
ATOM 2504 N N . ALA A 1 338 ? 9.769 6.781 -12.484 1.00 98.56 338 ALA A N 1
ATOM 2505 C CA . ALA A 1 338 ? 10.494 5.953 -11.526 1.00 98.56 338 ALA A CA 1
ATOM 2506 C C . ALA A 1 338 ? 11.336 6.795 -10.559 1.00 98.56 338 ALA A C 1
ATOM 2508 O O . ALA A 1 338 ? 11.428 8.011 -10.696 1.00 98.56 338 ALA A O 1
ATOM 2509 N N . GLY A 1 339 ? 11.951 6.145 -9.567 1.00 96.94 339 GLY A N 1
ATOM 2510 C CA . GLY A 1 339 ? 12.769 6.825 -8.555 1.00 96.94 339 GLY A CA 1
ATOM 2511 C C . GLY A 1 339 ? 11.950 7.468 -7.432 1.00 96.94 339 GLY A C 1
ATOM 2512 O O . GLY A 1 339 ? 12.467 8.309 -6.696 1.00 96.94 339 GLY A O 1
ATOM 2513 N N . LEU A 1 340 ? 10.678 7.086 -7.277 1.00 97.44 340 LEU A N 1
ATOM 2514 C CA . LEU A 1 340 ? 9.829 7.595 -6.202 1.00 97.44 340 LEU A CA 1
ATOM 2515 C C . LEU A 1 340 ? 10.215 6.948 -4.856 1.00 97.44 340 LEU A C 1
ATOM 2517 O O . LEU A 1 340 ? 10.365 5.726 -4.789 1.00 97.44 340 LEU A O 1
ATOM 2521 N N . PRO A 1 341 ? 10.312 7.715 -3.755 1.00 95.06 341 PRO A N 1
ATOM 2522 C CA . PRO A 1 341 ? 10.644 7.203 -2.421 1.00 95.06 341 PRO A CA 1
ATOM 2523 C C . PRO A 1 341 ? 9.445 6.518 -1.726 1.00 95.06 341 PRO A C 1
ATOM 2525 O O . PRO A 1 341 ? 9.130 6.808 -0.574 1.00 95.06 341 PRO A O 1
ATOM 2528 N N . VAL A 1 342 ? 8.730 5.637 -2.433 1.00 95.00 342 VAL A N 1
ATOM 2529 C CA . VAL A 1 342 ? 7.495 4.972 -1.970 1.00 95.00 342 VAL A CA 1
ATOM 2530 C C . VAL A 1 342 ? 7.697 3.459 -1.939 1.00 95.00 342 VAL A C 1
ATOM 2532 O O . VAL A 1 342 ? 8.102 2.881 -2.943 1.00 95.00 342 VAL A O 1
ATOM 2535 N N . GLY A 1 343 ? 7.379 2.797 -0.826 1.00 91.25 343 GLY A N 1
ATOM 2536 C CA . GLY A 1 343 ? 7.522 1.341 -0.681 1.00 91.25 343 GLY A CA 1
ATOM 2537 C C . GLY A 1 343 ? 8.574 0.963 0.357 1.00 91.25 343 GLY A C 1
ATOM 2538 O O . GLY A 1 343 ? 8.588 1.536 1.436 1.00 91.25 343 GLY A O 1
ATOM 2539 N N . HIS A 1 344 ? 9.434 -0.011 0.071 1.00 87.38 344 HIS A N 1
ATOM 2540 C CA . HIS A 1 344 ? 10.432 -0.511 1.027 1.00 87.38 344 HIS A CA 1
ATOM 2541 C C . HIS A 1 344 ? 11.689 0.386 1.104 1.00 87.38 344 HIS A C 1
ATOM 2543 O O . HIS A 1 344 ? 12.769 0.011 0.662 1.00 87.38 344 HIS A O 1
ATOM 2549 N N . ASP A 1 345 ? 11.536 1.596 1.648 1.00 83.56 345 ASP A N 1
ATOM 2550 C CA . ASP A 1 345 ? 12.634 2.485 2.073 1.00 83.56 345 ASP A CA 1
ATOM 2551 C C . ASP A 1 345 ? 12.696 2.487 3.614 1.00 83.56 345 ASP A C 1
ATOM 2553 O O . ASP A 1 345 ? 11.650 2.310 4.245 1.00 83.56 345 ASP A O 1
ATOM 2557 N N . PRO A 1 346 ? 13.856 2.731 4.259 1.00 77.44 346 PRO A N 1
ATOM 2558 C CA . PRO A 1 346 ? 13.898 2.973 5.703 1.00 77.44 346 PRO A CA 1
ATOM 2559 C C . PRO A 1 346 ? 12.906 4.047 6.160 1.00 77.44 346 PRO A C 1
ATOM 2561 O O . PRO A 1 346 ? 12.368 3.972 7.265 1.00 77.44 346 PRO A O 1
ATOM 2564 N N . ASN A 1 347 ? 12.651 5.035 5.299 1.00 78.56 347 ASN A N 1
ATOM 2565 C CA . ASN A 1 347 ? 11.704 6.105 5.537 1.00 78.56 347 ASN A CA 1
ATOM 2566 C C . ASN A 1 347 ? 10.826 6.268 4.283 1.00 78.56 347 ASN A C 1
ATOM 2568 O O . ASN A 1 347 ? 11.097 7.123 3.439 1.00 78.56 347 ASN A O 1
ATOM 2572 N N . PRO A 1 348 ? 9.730 5.506 4.153 1.00 83.88 348 PRO A N 1
ATOM 2573 C CA . PRO A 1 348 ? 8.918 5.566 2.952 1.00 83.88 348 PRO A CA 1
ATOM 2574 C C . PRO A 1 348 ? 7.924 6.724 2.988 1.00 83.88 348 PRO A C 1
ATOM 2576 O O . PRO A 1 348 ? 7.215 6.942 3.978 1.00 83.88 348 PRO A O 1
ATOM 2579 N N . VAL A 1 349 ? 7.824 7.448 1.875 1.00 91.81 349 VAL A N 1
ATOM 2580 C CA . VAL A 1 349 ? 6.783 8.456 1.682 1.00 91.81 349 VAL A CA 1
ATOM 2581 C C . VAL A 1 349 ? 5.432 7.757 1.571 1.00 91.81 349 VAL A C 1
ATOM 2583 O O . VAL A 1 349 ? 5.249 6.820 0.794 1.00 91.81 349 VAL A O 1
ATOM 2586 N N . THR A 1 350 ? 4.469 8.229 2.363 1.00 95.06 350 THR A N 1
ATOM 2587 C CA . THR A 1 350 ? 3.096 7.722 2.324 1.00 95.06 350 THR A CA 1
ATOM 2588 C C . THR A 1 350 ? 2.334 8.345 1.164 1.00 95.06 350 THR A C 1
ATOM 2590 O O . THR A 1 350 ? 2.317 9.568 1.029 1.00 95.06 350 THR A O 1
ATOM 2593 N N . VAL A 1 351 ? 1.634 7.517 0.387 1.00 96.81 351 VAL A N 1
ATOM 2594 C CA . VAL A 1 351 ? 0.743 7.976 -0.687 1.00 96.81 351 VAL A CA 1
ATOM 2595 C C . VAL A 1 351 ? -0.684 7.455 -0.501 1.00 96.81 351 VAL A C 1
ATOM 2597 O O . VAL A 1 351 ? -0.876 6.306 -0.091 1.00 96.81 351 VAL A O 1
ATOM 2600 N N . PRO A 1 352 ? -1.710 8.273 -0.789 1.00 97.31 352 PRO A N 1
ATOM 2601 C CA . PRO A 1 352 ? -3.091 7.813 -0.792 1.00 97.31 352 PRO A CA 1
ATOM 2602 C C . PRO A 1 352 ? -3.410 7.002 -2.054 1.00 97.31 352 PRO A C 1
ATOM 2604 O O . PRO A 1 352 ? -3.137 7.437 -3.168 1.00 97.31 352 PRO A O 1
ATOM 2607 N N . LEU A 1 353 ? -4.040 5.844 -1.889 1.00 97.50 353 LEU A N 1
ATOM 2608 C CA . LEU A 1 353 ? -4.576 5.022 -2.973 1.00 97.50 353 LEU A CA 1
ATOM 2609 C C . LEU A 1 353 ? -6.085 5.240 -3.111 1.00 97.50 353 LEU A C 1
ATOM 2611 O O . LEU A 1 353 ? -6.769 5.566 -2.141 1.00 97.50 353 LEU A O 1
ATOM 2615 N N . GLY A 1 354 ? -6.617 5.029 -4.314 1.00 95.69 354 GLY A N 1
ATOM 2616 C CA . GLY A 1 354 ? -8.040 5.215 -4.610 1.00 95.69 354 GLY A CA 1
ATOM 2617 C C . GLY A 1 354 ? -8.454 6.682 -4.762 1.00 95.69 354 GLY A C 1
ATOM 2618 O O . GLY A 1 354 ? -9.643 6.985 -4.713 1.00 95.69 354 GLY A O 1
ATOM 2619 N N . VAL A 1 355 ? -7.494 7.593 -4.950 1.00 95.88 355 VAL A N 1
ATOM 2620 C CA . VAL A 1 355 ? -7.733 9.027 -5.176 1.00 95.88 355 VAL A CA 1
ATOM 2621 C C . VAL A 1 355 ? -7.229 9.458 -6.548 1.00 95.88 355 VAL A C 1
ATOM 2623 O O . VAL A 1 355 ? -6.343 8.821 -7.114 1.00 95.88 355 VAL A O 1
ATOM 2626 N N . ALA A 1 356 ? -7.764 10.562 -7.070 1.00 96.38 356 ALA A N 1
ATOM 2627 C CA . ALA A 1 356 ? -7.257 11.172 -8.295 1.00 96.38 356 ALA A CA 1
ATOM 2628 C C . ALA A 1 356 ? -5.778 11.568 -8.147 1.00 96.38 356 ALA A C 1
ATOM 2630 O O . ALA A 1 356 ? -5.369 12.059 -7.092 1.00 96.38 356 ALA A O 1
ATOM 2631 N N . CYS A 1 357 ? -4.991 11.402 -9.202 1.00 98.00 357 CYS A N 1
ATOM 2632 C CA . CYS A 1 357 ? -3.591 11.788 -9.244 1.00 98.00 357 CYS A CA 1
ATOM 2633 C C . CYS A 1 357 ? -3.163 12.286 -10.628 1.00 98.00 357 CYS A C 1
ATOM 2635 O O . CYS A 1 357 ? -3.802 12.010 -11.648 1.00 98.00 357 CYS A O 1
ATOM 2637 N N . VAL A 1 358 ? -2.039 12.995 -10.635 1.00 98.62 358 VAL A N 1
ATOM 2638 C CA . VAL A 1 358 ? -1.289 13.399 -11.821 1.00 98.62 358 VAL A CA 1
ATOM 2639 C C . VAL A 1 358 ? 0.134 12.881 -11.662 1.00 98.62 358 VAL A C 1
ATOM 2641 O O . VAL A 1 358 ? 0.788 13.167 -10.661 1.00 98.62 358 VAL A O 1
ATOM 2644 N N . LEU A 1 359 ? 0.585 12.109 -12.642 1.00 98.75 359 LEU A N 1
ATOM 2645 C CA . LEU A 1 359 ? 1.967 11.688 -12.814 1.00 98.75 359 LEU A CA 1
ATOM 2646 C C . LEU A 1 359 ? 2.560 12.535 -13.934 1.00 98.75 359 LEU A C 1
ATOM 2648 O O . LEU A 1 359 ? 2.031 12.534 -15.041 1.00 98.75 359 LEU A O 1
ATOM 2652 N N . ASP A 1 360 ? 3.642 13.244 -13.651 1.00 98.69 360 ASP A N 1
ATOM 2653 C CA . ASP A 1 360 ? 4.387 14.035 -14.625 1.00 98.69 360 ASP A CA 1
ATOM 2654 C C . ASP A 1 360 ? 5.826 13.516 -14.660 1.00 98.69 360 ASP A C 1
ATOM 2656 O O . ASP A 1 360 ? 6.594 13.718 -13.714 1.00 98.69 360 ASP A O 1
ATOM 2660 N N . ALA A 1 361 ? 6.161 12.778 -15.719 1.00 98.31 361 ALA A N 1
ATOM 2661 C CA . ALA A 1 361 ? 7.465 12.150 -15.866 1.00 98.31 361 ALA A CA 1
ATOM 2662 C C . ALA A 1 361 ? 8.546 13.163 -16.276 1.00 98.31 361 ALA A C 1
ATOM 2664 O O . ALA A 1 361 ? 9.702 13.003 -15.891 1.00 98.31 361 ALA A O 1
ATOM 2665 N N . ASP A 1 362 ? 8.162 14.242 -16.968 1.00 98.19 362 ASP A N 1
ATOM 2666 C CA . ASP A 1 362 ? 9.076 15.320 -17.355 1.00 98.19 362 ASP A CA 1
ATOM 2667 C C . ASP A 1 362 ? 9.453 16.188 -16.141 1.00 98.19 362 ASP A C 1
ATOM 2669 O O . ASP A 1 362 ? 10.611 16.572 -15.976 1.00 98.19 362 ASP A O 1
ATOM 2673 N N . ALA A 1 363 ? 8.489 16.468 -15.257 1.00 97.94 363 ALA A N 1
ATOM 2674 C CA . ALA A 1 363 ? 8.720 17.194 -14.008 1.00 97.94 363 ALA A CA 1
ATOM 2675 C C . ALA A 1 363 ? 9.238 16.303 -12.864 1.00 97.94 363 ALA A C 1
ATOM 2677 O O . ALA A 1 363 ? 9.680 16.821 -11.838 1.00 97.94 363 ALA A O 1
ATOM 2678 N N . GLY A 1 364 ? 9.156 14.978 -13.005 1.00 98.38 364 GLY A N 1
ATOM 2679 C CA . GLY A 1 364 ? 9.566 14.027 -11.975 1.00 98.38 364 GLY A CA 1
ATOM 2680 C C . GLY A 1 364 ? 8.650 14.020 -10.746 1.00 98.38 364 GLY A C 1
ATOM 2681 O O . GLY A 1 364 ? 9.140 13.887 -9.624 1.00 98.38 364 GLY A O 1
ATOM 2682 N N . THR A 1 365 ? 7.334 14.204 -10.918 1.00 98.62 365 THR A N 1
ATOM 2683 C CA . THR A 1 365 ? 6.396 14.341 -9.787 1.00 98.62 365 THR A CA 1
ATOM 2684 C C . THR A 1 365 ? 5.161 13.447 -9.876 1.00 98.62 365 THR A C 1
ATOM 2686 O O . THR A 1 365 ? 4.592 13.228 -10.944 1.00 98.62 365 THR A O 1
ATOM 2689 N N . LEU A 1 366 ? 4.709 12.965 -8.716 1.00 98.62 366 LEU A N 1
ATOM 2690 C CA . LEU A 1 366 ? 3.417 12.310 -8.521 1.00 98.62 366 LEU A CA 1
ATOM 2691 C C . LEU A 1 366 ? 2.588 13.118 -7.514 1.00 98.62 366 LEU A C 1
ATOM 2693 O O . LEU A 1 366 ? 2.860 13.113 -6.313 1.00 98.62 366 LEU A O 1
ATOM 2697 N N . ALA A 1 367 ? 1.552 13.804 -7.991 1.00 98.12 367 ALA A N 1
ATOM 2698 C CA . ALA A 1 367 ? 0.658 14.614 -7.168 1.00 98.12 367 ALA A CA 1
ATOM 2699 C C . ALA A 1 367 ? -0.690 13.913 -6.975 1.00 98.12 367 ALA A C 1
ATOM 2701 O O . ALA A 1 367 ? -1.327 13.510 -7.945 1.00 98.12 367 ALA A O 1
ATOM 2702 N N . CYS A 1 368 ? -1.157 13.804 -5.730 1.00 97.12 368 CYS A N 1
ATOM 2703 C CA . CYS A 1 368 ? -2.415 13.129 -5.399 1.00 97.12 368 CYS A CA 1
ATOM 2704 C C . CYS A 1 368 ? -3.476 14.091 -4.844 1.00 97.12 368 CYS A C 1
ATOM 2706 O O . CYS A 1 368 ? -3.181 15.157 -4.299 1.00 97.12 368 CYS A O 1
ATOM 2708 N N . GLY A 1 369 ? -4.741 13.704 -4.979 1.00 94.81 369 GLY A N 1
ATOM 2709 C CA . GLY A 1 369 ? -5.868 14.325 -4.297 1.00 94.81 369 GLY A CA 1
ATOM 2710 C C . GLY A 1 369 ? -5.950 13.923 -2.817 1.00 94.81 369 GLY A C 1
ATOM 2711 O O . GLY A 1 369 ? -5.214 13.048 -2.358 1.00 94.81 369 GLY A O 1
ATOM 2712 N N . PRO A 1 370 ? -6.852 14.552 -2.048 1.00 93.94 370 PRO A N 1
ATOM 2713 C CA . PRO A 1 370 ? -7.063 14.207 -0.646 1.00 93.94 370 PRO A CA 1
ATOM 2714 C C . PRO A 1 370 ? -7.749 12.841 -0.496 1.00 93.94 370 PRO A C 1
ATOM 2716 O O . PRO A 1 370 ? -8.692 12.529 -1.224 1.00 93.94 370 PRO A O 1
ATOM 2719 N N . ALA A 1 371 ? -7.318 12.057 0.496 1.00 94.38 371 ALA A N 1
ATOM 2720 C CA . ALA A 1 371 ? -7.936 10.774 0.854 1.00 94.38 371 ALA A CA 1
ATOM 2721 C C . ALA A 1 371 ? -9.102 10.895 1.844 1.00 94.38 371 ALA A C 1
ATOM 2723 O O . ALA A 1 371 ? -9.859 9.942 2.000 1.00 94.38 371 ALA A O 1
ATOM 2724 N N . MET A 1 372 ? -9.254 12.048 2.496 1.00 95.94 372 MET A N 1
ATOM 2725 C CA . MET A 1 372 ? -10.330 12.328 3.452 1.00 95.94 372 MET A CA 1
ATOM 2726 C C . MET A 1 372 ? -11.278 13.402 2.901 1.00 95.94 372 MET A C 1
ATOM 2728 O O . MET A 1 372 ? -10.925 14.122 1.961 1.00 95.94 372 MET A O 1
ATOM 2732 N N . ARG A 1 373 ? -12.478 13.496 3.485 1.00 89.19 373 ARG A N 1
ATOM 2733 C CA . ARG A 1 373 ? -13.477 14.544 3.203 1.00 89.19 373 ARG A CA 1
ATOM 2734 C C . ARG A 1 373 ? -13.255 15.853 3.963 1.00 89.19 373 ARG A C 1
ATOM 2736 O O . ARG A 1 373 ? -12.807 15.835 5.139 1.00 89.19 373 ARG A O 1
#

pLDDT: mean 82.91, std 25.23, range [23.12, 98.88]